Protein AF-A0AA37GJ31-F1 (afdb_monomer_lite)

Organism: NCBI:txid708192

Sequence (213 aa):
MSGKPNSEDRKLIRSHVMRGKNRRASRVSPNRSSSWVTHDSPEPTQGKDQLYYVPNDLYMFQFAEEVDAASRAMLFEFYGVIKDTMYPIDWCLSFDVSKTTWFYWLLSDAAFLHSILFTVSLLHDSIEGKTSRRTSFHVWKTLNLLNRNISDKDLALADSTTATVVSMCMVSEVFGDRNGAAAHVRGMRRIVELRGGIESFRHNLQLKVKICR

Secondary structure (DSSP, 8-state):
------HHHHHHHHHHHTTTT----------------------------------GGGGGS--SS---HHHHHHHHHIIIIIHHHH-GGGGTS---GGG-HHHHHHHH-HHHHHHHHHHHHHHHHHHHTS--HHHHHHHHHHHHHHHHHHHSTTTTT-HHHHHHHHHHHHHHHHTT-HHHHHHHHHHHHHHHHHTTSGGGGTT-HHHHHHHT-

pLDDT: mean 79.67, std 20.88, range [28.64, 98.75]

Structure (mmCIF, N/CA/C/O backbone):
data_AF-A0AA37GJ31-F1
#
_entry.id   AF-A0AA37GJ31-F1
#
loop_
_atom_site.group_PDB
_atom_site.id
_atom_site.type_symbol
_atom_site.label_atom_id
_atom_site.label_alt_id
_atom_site.label_comp_id
_atom_site.label_asym_id
_atom_site.label_entity_id
_atom_site.label_seq_id
_atom_site.pdbx_PDB_ins_code
_atom_site.Cartn_x
_atom_site.Cartn_y
_atom_site.Cartn_z
_atom_site.occupancy
_atom_site.B_iso_or_equiv
_atom_site.auth_seq_id
_atom_site.auth_comp_id
_atom_site.auth_asym_id
_atom_site.auth_atom_id
_atom_site.pdbx_PDB_model_num
ATOM 1 N N . MET A 1 1 ? -15.491 42.615 -48.572 1.00 42.62 1 MET A N 1
ATOM 2 C CA . MET A 1 1 ? -14.244 43.291 -48.142 1.00 42.62 1 MET A CA 1
ATOM 3 C C . MET A 1 1 ? -13.177 42.222 -47.936 1.00 42.62 1 MET A C 1
ATOM 5 O O . MET A 1 1 ? -13.387 41.316 -47.145 1.00 42.62 1 MET A O 1
ATOM 9 N N . SER A 1 2 ? -12.114 42.239 -48.745 1.00 49.12 2 SER A N 1
ATOM 10 C CA . SER A 1 2 ? -11.122 41.157 -48.857 1.00 49.12 2 SER A CA 1
ATOM 11 C C . SER A 1 2 ? -9.985 41.339 -47.841 1.00 49.12 2 SER A C 1
ATOM 13 O O . SER A 1 2 ? -9.085 42.144 -48.067 1.00 49.12 2 SER A O 1
ATOM 15 N N . GLY A 1 3 ? -10.010 40.585 -46.739 1.00 61.97 3 GLY A N 1
ATOM 16 C CA . GLY A 1 3 ? -9.006 40.622 -45.667 1.00 61.97 3 GLY A CA 1
ATOM 17 C C . GLY A 1 3 ? -7.753 39.804 -45.984 1.00 61.97 3 GLY A C 1
ATOM 18 O O . GLY A 1 3 ? -7.576 38.711 -45.453 1.00 61.97 3 GLY A O 1
ATOM 19 N N . LYS A 1 4 ? -6.876 40.311 -46.858 1.00 64.12 4 LYS A N 1
ATOM 20 C CA . LYS A 1 4 ? -5.526 39.742 -47.005 1.00 64.12 4 LYS A CA 1
ATOM 21 C C . LYS A 1 4 ? -4.580 40.426 -46.011 1.00 64.12 4 LYS A C 1
ATOM 23 O O . LYS A 1 4 ? -4.514 41.653 -46.029 1.00 64.12 4 LYS A O 1
ATOM 28 N N . PRO A 1 5 ? -3.826 39.664 -45.197 1.00 72.88 5 PRO A N 1
ATOM 29 C CA . PRO A 1 5 ? -2.906 40.231 -44.216 1.00 72.88 5 PRO A CA 1
ATOM 30 C C . PRO A 1 5 ? -1.844 41.090 -44.903 1.00 72.88 5 PRO A C 1
ATOM 32 O O . PRO A 1 5 ? -1.345 40.732 -45.989 1.00 72.88 5 PRO A O 1
ATOM 35 N N . ASN A 1 6 ? -1.534 42.222 -44.270 1.00 78.88 6 ASN A N 1
ATOM 36 C CA . ASN A 1 6 ? -0.594 43.210 -44.782 1.00 78.88 6 ASN A CA 1
ATOM 37 C C . ASN A 1 6 ? 0.860 42.700 -44.645 1.00 78.88 6 ASN A C 1
ATOM 39 O O . ASN A 1 6 ? 1.121 41.600 -44.151 1.00 78.88 6 ASN A O 1
ATOM 43 N N . SER A 1 7 ? 1.829 43.461 -45.155 1.00 74.50 7 SER A N 1
ATOM 44 C CA . SER A 1 7 ? 3.243 43.053 -45.158 1.00 74.50 7 SER A CA 1
ATOM 45 C C . SER A 1 7 ? 3.805 42.809 -43.749 1.00 74.50 7 SER A C 1
ATOM 47 O O . SER A 1 7 ? 4.603 41.889 -43.557 1.00 74.50 7 SER A O 1
ATOM 49 N N . GLU A 1 8 ? 3.379 43.599 -42.768 1.00 73.69 8 GLU A N 1
ATOM 50 C CA . GLU A 1 8 ? 3.862 43.511 -41.389 1.00 73.69 8 GLU A CA 1
ATOM 51 C C . GLU A 1 8 ? 3.258 42.300 -40.668 1.00 73.69 8 GLU A C 1
ATOM 53 O O . GLU A 1 8 ? 3.989 41.546 -40.024 1.00 73.69 8 GLU A O 1
ATOM 58 N N . ASP A 1 9 ? 1.981 41.998 -40.912 1.00 76.75 9 ASP A N 1
ATOM 59 C CA . ASP A 1 9 ? 1.331 40.781 -40.413 1.00 76.75 9 ASP A CA 1
ATOM 60 C C . ASP A 1 9 ? 2.039 39.526 -40.942 1.00 76.75 9 ASP A C 1
ATOM 62 O O . ASP A 1 9 ? 2.301 38.573 -40.207 1.00 76.75 9 ASP A O 1
ATOM 66 N N . ARG A 1 10 ? 2.435 39.528 -42.223 1.00 79.19 10 ARG A N 1
ATOM 67 C CA . ARG A 1 10 ? 3.184 38.409 -42.820 1.00 79.19 10 ARG A CA 1
ATOM 68 C C . ARG A 1 10 ? 4.579 38.264 -42.221 1.00 79.19 10 ARG A C 1
ATOM 70 O O . ARG A 1 10 ? 5.056 37.135 -42.093 1.00 79.19 10 ARG A O 1
ATOM 77 N N . LYS A 1 11 ? 5.244 39.365 -41.859 1.00 76.88 11 LYS A N 1
ATOM 78 C CA . LYS A 1 11 ? 6.542 39.320 -41.165 1.00 76.88 11 LYS A CA 1
ATOM 79 C C . LYS A 1 11 ? 6.399 38.777 -39.746 1.00 76.88 11 LYS A C 1
ATOM 81 O O . LYS A 1 11 ? 7.215 37.945 -39.358 1.00 76.88 11 LYS A O 1
ATOM 86 N N . LEU A 1 12 ? 5.362 39.181 -39.014 1.00 76.19 12 LEU A N 1
ATOM 87 C CA . LEU A 1 12 ? 5.067 38.671 -37.672 1.00 76.19 12 LEU A CA 1
ATOM 88 C C . LEU A 1 12 ? 4.725 37.179 -37.694 1.00 76.19 12 LEU A C 1
ATOM 90 O O . LEU A 1 12 ? 5.261 36.410 -36.901 1.00 76.19 12 LEU A O 1
ATOM 94 N N . ILE A 1 13 ? 3.922 36.735 -38.663 1.00 76.31 13 ILE A N 1
ATOM 95 C CA . ILE A 1 13 ? 3.631 35.308 -38.849 1.00 76.31 13 ILE A CA 1
ATOM 96 C C . ILE A 1 13 ? 4.923 34.539 -39.173 1.00 76.31 13 ILE A C 1
ATOM 98 O O . ILE A 1 13 ? 5.186 33.495 -38.579 1.00 76.31 13 ILE A O 1
ATOM 102 N N . ARG A 1 14 ? 5.783 35.066 -40.058 1.00 71.75 14 ARG A N 1
ATOM 103 C CA . ARG A 1 14 ? 7.077 34.437 -40.384 1.00 71.75 14 ARG A CA 1
ATOM 104 C C . ARG A 1 14 ? 8.031 34.386 -39.188 1.00 71.75 14 ARG A C 1
ATOM 106 O O . ARG A 1 14 ? 8.706 33.376 -39.016 1.00 71.75 14 ARG A O 1
ATOM 113 N N . SER A 1 15 ? 8.093 35.426 -38.356 1.00 69.19 15 SER A N 1
ATOM 114 C CA . SER A 1 15 ? 8.956 35.427 -37.167 1.00 69.19 15 SER A CA 1
ATOM 115 C C . SER A 1 15 ? 8.444 34.465 -36.093 1.00 69.19 15 SER A C 1
ATOM 117 O O . SER A 1 15 ? 9.245 33.820 -35.417 1.00 69.19 15 SER A O 1
ATOM 119 N N . HIS A 1 16 ? 7.124 34.301 -35.985 1.00 72.31 16 HIS A N 1
ATOM 120 C CA . HIS A 1 16 ? 6.505 33.392 -35.028 1.00 72.31 16 HIS A CA 1
ATOM 121 C C . HIS A 1 16 ? 6.651 31.917 -35.439 1.00 72.31 16 HIS A C 1
ATOM 123 O O . HIS A 1 16 ? 7.061 31.097 -34.624 1.00 72.31 16 HIS A O 1
ATOM 129 N N . VAL A 1 17 ? 6.435 31.581 -36.718 1.00 67.06 17 VAL A N 1
ATOM 130 C CA . VAL A 1 17 ? 6.557 30.199 -37.238 1.00 67.06 17 VAL A CA 1
ATOM 131 C C . VAL A 1 17 ? 8.011 29.690 -37.231 1.00 67.06 17 VAL A C 1
ATOM 133 O O . VAL A 1 17 ? 8.251 28.486 -37.162 1.00 67.06 17 VAL A O 1
ATOM 136 N N . MET A 1 18 ? 9.000 30.591 -37.256 1.00 59.69 18 MET A N 1
ATOM 137 C CA . MET A 1 18 ? 10.427 30.233 -37.239 1.00 59.69 18 MET A CA 1
ATOM 138 C C . MET A 1 18 ? 11.041 30.155 -35.827 1.00 59.69 18 MET A C 1
ATOM 140 O O . MET A 1 18 ? 12.168 29.665 -35.684 1.00 59.69 18 MET A O 1
ATOM 144 N N . ARG A 1 19 ? 10.325 30.576 -34.770 1.00 56.41 19 ARG A N 1
ATOM 145 C CA . ARG A 1 19 ? 10.775 30.451 -33.368 1.00 56.41 19 ARG A CA 1
ATOM 146 C C . ARG A 1 19 ? 10.677 28.994 -32.907 1.00 56.41 19 ARG A C 1
ATOM 148 O O . ARG A 1 19 ? 9.710 28.577 -32.290 1.00 56.41 19 ARG A O 1
ATOM 155 N N . GLY A 1 20 ? 11.713 28.224 -33.229 1.00 58.75 20 GLY A N 1
ATOM 156 C CA . GLY A 1 20 ? 11.881 26.832 -32.793 1.00 58.75 20 GLY A CA 1
ATOM 157 C C . GLY A 1 20 ? 12.631 25.952 -33.792 1.00 58.75 20 GLY A C 1
ATOM 158 O O . GLY A 1 20 ? 13.166 24.917 -33.412 1.00 58.75 20 GLY A O 1
ATOM 159 N N . LYS A 1 21 ? 12.740 26.379 -35.060 1.00 52.12 21 LYS A N 1
ATOM 160 C CA . LYS A 1 21 ? 13.298 25.547 -36.143 1.00 52.12 21 LYS A CA 1
ATOM 161 C C . LYS A 1 21 ? 14.793 25.764 -36.433 1.00 52.12 21 LYS A C 1
ATOM 163 O O . LYS A 1 21 ? 15.382 24.975 -37.161 1.00 52.12 21 LYS A O 1
ATOM 168 N N . ASN A 1 22 ? 15.425 26.772 -35.820 1.00 51.31 22 ASN A N 1
ATOM 169 C CA . ASN A 1 22 ? 16.817 27.171 -36.094 1.00 51.31 22 ASN A CA 1
ATOM 170 C C . ASN A 1 22 ? 17.778 27.006 -34.904 1.00 51.31 22 ASN A C 1
ATOM 172 O O . ASN A 1 22 ? 18.756 27.741 -34.792 1.00 51.31 22 ASN A O 1
ATOM 176 N N . ARG A 1 23 ? 17.558 26.030 -34.016 1.00 48.09 23 ARG A N 1
ATOM 177 C CA . ARG A 1 23 ? 18.555 25.676 -32.993 1.00 48.09 23 ARG A CA 1
ATOM 178 C C . ARG A 1 23 ? 19.420 24.513 -33.485 1.00 48.09 23 ARG A C 1
ATOM 180 O O . ARG A 1 23 ? 19.378 23.412 -32.951 1.00 48.09 23 ARG A O 1
ATOM 187 N N . ARG A 1 24 ? 20.180 24.754 -34.559 1.00 43.16 24 ARG A N 1
ATOM 188 C CA . ARG A 1 24 ? 21.220 23.828 -35.031 1.00 43.16 24 ARG A CA 1
ATOM 189 C C . ARG A 1 24 ? 22.491 24.127 -34.240 1.00 43.16 24 ARG A C 1
ATOM 191 O O . ARG A 1 24 ? 23.029 25.225 -34.346 1.00 43.16 24 ARG A O 1
ATOM 198 N N . ALA A 1 25 ? 22.932 23.172 -33.424 1.00 42.59 25 ALA A N 1
ATOM 199 C CA . ALA A 1 25 ? 24.207 23.254 -32.725 1.00 42.59 25 ALA A CA 1
ATOM 200 C C . ALA A 1 25 ? 25.342 23.473 -33.739 1.00 42.59 25 ALA A C 1
ATOM 202 O O . ALA A 1 25 ? 25.407 22.802 -34.774 1.00 42.59 25 ALA A O 1
ATOM 203 N N . SER A 1 26 ? 26.189 24.457 -33.446 1.00 38.19 26 SER A N 1
ATOM 204 C CA . SER A 1 26 ? 27.381 24.786 -34.220 1.00 38.19 26 SER A CA 1
ATOM 205 C C . SER A 1 26 ? 28.273 23.550 -34.358 1.00 38.19 26 SER A C 1
ATOM 207 O O . SER A 1 26 ? 28.646 22.931 -33.363 1.00 38.19 26 SER A O 1
ATOM 209 N N . ARG A 1 27 ? 28.591 23.175 -35.601 1.00 40.19 27 ARG A N 1
ATOM 210 C CA . ARG A 1 27 ? 29.606 22.166 -35.914 1.00 40.19 27 ARG A CA 1
ATOM 211 C C . ARG A 1 27 ? 30.974 22.803 -35.686 1.00 40.19 27 ARG A C 1
ATOM 213 O O . ARG A 1 27 ? 31.390 23.640 -36.480 1.00 40.19 27 ARG A O 1
ATOM 220 N N . VAL A 1 28 ? 31.657 22.401 -34.620 1.00 37.81 28 VAL A N 1
ATOM 221 C CA . VAL A 1 28 ? 33.080 22.689 -34.422 1.00 37.81 28 VAL A CA 1
ATOM 222 C C . VAL A 1 28 ? 33.874 21.537 -35.030 1.00 37.81 28 VAL A C 1
ATOM 224 O O . VAL A 1 28 ? 33.757 20.397 -34.588 1.00 37.81 28 VAL A O 1
ATOM 227 N N . SER A 1 29 ? 34.660 21.839 -36.060 1.00 42.59 29 SER A N 1
ATOM 228 C CA . SER A 1 29 ? 35.733 20.972 -36.556 1.00 42.59 29 SER A CA 1
ATOM 229 C C . SER A 1 29 ? 37.008 21.253 -35.758 1.00 42.59 29 SER A C 1
ATOM 231 O O . SER A 1 29 ? 37.299 22.421 -35.491 1.00 42.59 29 SER A O 1
ATOM 233 N N . PRO A 1 30 ? 37.823 20.229 -35.464 1.00 39.50 30 PRO A N 1
ATOM 234 C CA . PRO A 1 30 ? 39.251 20.394 -35.723 1.00 39.50 30 PRO A CA 1
ATOM 235 C C . PRO A 1 30 ? 39.893 19.194 -36.431 1.00 39.50 30 PRO A C 1
ATOM 237 O O . PRO A 1 30 ? 39.397 18.071 -36.447 1.00 39.50 30 PRO A O 1
ATOM 240 N N . ASN A 1 31 ? 41.010 19.521 -37.067 1.00 33.34 31 ASN A N 1
ATOM 241 C CA . ASN A 1 31 ? 41.810 18.749 -38.007 1.00 33.34 31 ASN A CA 1
ATOM 242 C C . ASN A 1 31 ? 42.683 17.663 -37.320 1.00 33.34 31 ASN A C 1
ATOM 244 O O . ASN A 1 31 ? 43.000 17.777 -36.139 1.00 33.34 31 ASN A O 1
ATOM 248 N N . ARG A 1 32 ? 43.082 16.643 -38.102 1.00 35.06 32 ARG A N 1
ATOM 249 C CA . ARG A 1 32 ? 44.089 15.564 -37.863 1.00 35.06 32 ARG A CA 1
ATOM 250 C C . ARG A 1 32 ? 45.376 16.066 -37.158 1.00 35.06 32 ARG A C 1
ATOM 252 O O . ARG A 1 32 ? 45.726 17.218 -37.365 1.00 35.06 32 ARG A O 1
ATOM 259 N N . SER A 1 33 ? 46.197 15.308 -36.408 1.00 33.81 33 SER A N 1
ATOM 260 C CA . SER A 1 33 ? 46.576 13.871 -36.374 1.00 33.81 33 SER A CA 1
ATOM 261 C C . SER A 1 33 ? 47.467 13.556 -35.144 1.00 33.81 33 SER A C 1
ATOM 263 O O . SER A 1 33 ? 48.246 14.434 -34.787 1.00 33.81 33 SER A O 1
ATOM 265 N N . SER A 1 34 ? 47.461 12.316 -34.606 1.00 29.45 34 SER A N 1
ATOM 266 C CA . SER A 1 34 ? 48.654 11.521 -34.169 1.00 29.45 34 SER A CA 1
ATOM 267 C C . SER A 1 34 ? 48.341 10.423 -33.117 1.00 29.45 34 SER A C 1
ATOM 269 O O . SER A 1 34 ? 48.189 10.697 -31.936 1.00 29.45 34 SER A O 1
ATOM 271 N N . SER A 1 35 ? 48.259 9.185 -33.607 1.00 31.06 35 SER A N 1
ATOM 272 C CA . SER A 1 35 ? 48.633 7.854 -33.077 1.00 31.06 35 SER A CA 1
ATOM 273 C C . SER A 1 35 ? 48.863 7.508 -31.570 1.00 31.06 35 SER A C 1
ATOM 275 O O . SER A 1 35 ? 49.752 8.062 -30.932 1.00 31.06 35 SER A O 1
ATOM 277 N N . TRP A 1 36 ? 48.188 6.408 -31.164 1.00 28.64 36 TRP A N 1
ATOM 278 C CA . TRP A 1 36 ? 48.429 5.365 -30.126 1.00 28.64 36 TRP A CA 1
ATOM 279 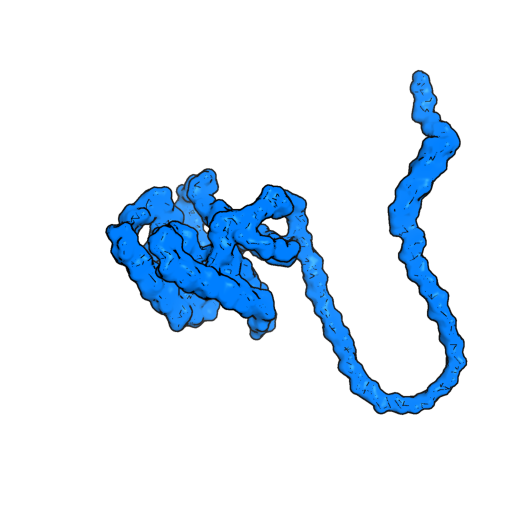C C . TRP A 1 36 ? 48.399 5.705 -28.619 1.00 28.64 36 TRP A C 1
ATOM 281 O O . TRP A 1 36 ? 49.293 6.360 -28.103 1.00 28.64 36 TRP A O 1
ATOM 291 N N . VAL A 1 37 ? 47.436 5.127 -27.880 1.00 31.92 37 VAL A N 1
ATOM 292 C CA . VAL A 1 37 ? 47.581 3.947 -26.984 1.00 31.92 37 VAL A CA 1
ATOM 293 C C . VAL A 1 37 ? 46.223 3.678 -26.307 1.00 31.92 37 VAL A C 1
ATOM 295 O O . VAL A 1 37 ? 45.517 4.588 -25.884 1.00 31.92 37 VAL A O 1
ATOM 298 N N . THR A 1 38 ? 45.844 2.403 -26.267 1.00 42.41 38 THR A N 1
ATOM 299 C CA . THR A 1 38 ? 44.618 1.829 -25.699 1.00 42.41 38 THR A CA 1
ATOM 300 C C . THR A 1 38 ? 44.490 2.052 -24.192 1.00 42.41 38 THR A C 1
ATOM 302 O O . THR A 1 38 ? 45.356 1.618 -23.436 1.00 42.41 38 THR A O 1
ATOM 305 N N . HIS A 1 39 ? 43.361 2.612 -23.754 1.00 35.47 39 HIS A N 1
ATOM 306 C CA . HIS A 1 39 ? 42.821 2.361 -22.421 1.00 35.47 39 HIS A CA 1
ATOM 307 C C . HIS A 1 39 ? 41.300 2.234 -22.517 1.00 35.47 39 HIS A C 1
ATOM 309 O O . HIS A 1 39 ? 40.597 3.181 -22.871 1.00 35.47 39 HIS A O 1
ATOM 315 N N . ASP A 1 40 ? 40.835 1.019 -22.249 1.00 40.41 40 ASP A N 1
ATOM 316 C CA . ASP A 1 40 ? 39.435 0.618 -22.226 1.00 40.41 40 ASP A CA 1
ATOM 317 C C . ASP A 1 40 ? 38.696 1.471 -21.182 1.00 40.41 40 ASP A C 1
ATOM 319 O O . ASP A 1 40 ? 39.006 1.426 -19.990 1.00 40.41 40 ASP A O 1
ATOM 323 N N . SER A 1 41 ? 37.791 2.330 -21.647 1.00 34.38 41 SER A N 1
ATOM 324 C CA . SER A 1 41 ? 36.945 3.172 -20.800 1.00 34.38 41 SER A CA 1
ATOM 325 C C . SER A 1 41 ? 35.511 2.666 -20.932 1.00 34.38 41 SER A C 1
ATOM 327 O O . SER A 1 41 ? 35.054 2.490 -22.062 1.00 34.38 41 SER A O 1
ATOM 329 N N . PRO A 1 42 ? 34.794 2.423 -19.822 1.00 37.84 42 PRO A N 1
ATOM 330 C CA . PRO A 1 42 ? 33.468 1.829 -19.881 1.00 37.84 42 PRO A CA 1
ATOM 331 C C . PRO A 1 42 ? 32.498 2.785 -20.578 1.00 37.84 42 PRO A C 1
ATOM 333 O O . PRO A 1 42 ? 32.393 3.960 -20.213 1.00 37.84 42 PRO A O 1
ATOM 336 N N . GLU A 1 43 ? 31.797 2.272 -21.589 1.00 33.59 43 GLU A N 1
ATOM 337 C CA . GLU A 1 43 ? 30.718 2.981 -22.270 1.00 33.59 43 GLU A CA 1
ATOM 338 C C . GLU A 1 43 ? 29.683 3.486 -21.250 1.00 33.59 43 GLU A C 1
ATOM 340 O O . GLU A 1 43 ? 29.282 2.741 -20.348 1.00 33.59 43 GLU A O 1
ATOM 345 N N . PRO A 1 44 ? 29.196 4.731 -21.378 1.00 35.50 44 PRO A N 1
ATOM 346 C CA . PRO A 1 44 ? 28.079 5.183 -20.574 1.00 35.50 44 PRO A CA 1
ATOM 347 C C . PRO A 1 44 ? 26.840 4.404 -21.019 1.00 35.50 44 PRO A C 1
ATOM 349 O O . PRO A 1 44 ? 26.324 4.609 -22.119 1.00 35.50 44 PRO A O 1
ATOM 352 N N . THR A 1 45 ? 26.356 3.509 -20.157 1.00 40.34 45 THR A N 1
ATOM 353 C CA . THR A 1 45 ? 25.057 2.849 -20.298 1.00 40.34 45 THR A CA 1
ATOM 354 C C . THR A 1 45 ? 23.993 3.907 -20.564 1.00 40.34 45 THR A C 1
ATOM 356 O O . THR A 1 45 ? 23.617 4.661 -19.664 1.00 40.34 45 THR A O 1
ATOM 359 N N . GLN A 1 46 ? 23.521 3.968 -21.810 1.00 41.47 46 GLN A N 1
ATOM 360 C CA . GLN A 1 46 ? 22.337 4.721 -22.191 1.00 41.47 46 GLN A CA 1
ATOM 361 C C . GLN A 1 46 ? 21.159 4.151 -21.402 1.00 41.47 46 GLN A C 1
ATOM 363 O O . GLN A 1 46 ? 20.598 3.112 -21.752 1.00 41.47 46 GLN A O 1
ATOM 368 N N . GLY A 1 47 ? 20.804 4.826 -20.308 1.00 39.69 47 GLY A N 1
ATOM 369 C CA . GLY A 1 47 ? 19.512 4.646 -19.673 1.00 39.69 47 GLY A CA 1
ATOM 370 C C . GLY A 1 47 ? 18.455 4.909 -20.733 1.00 39.69 47 GLY A C 1
ATOM 371 O O . GLY A 1 47 ? 18.372 6.011 -21.275 1.00 39.69 47 GLY A O 1
ATOM 372 N N . LYS A 1 48 ? 17.698 3.873 -21.090 1.00 39.75 48 LYS A N 1
ATOM 373 C CA . LYS A 1 48 ? 16.496 4.034 -21.896 1.00 39.75 48 LYS A CA 1
ATOM 374 C C . LYS A 1 48 ? 15.512 4.820 -21.037 1.00 39.75 48 LYS A C 1
ATOM 376 O O . LYS A 1 48 ? 14.789 4.228 -20.243 1.00 39.75 48 LYS A O 1
ATOM 381 N N . ASP A 1 49 ? 15.513 6.142 -21.169 1.00 40.41 49 ASP A N 1
ATOM 382 C CA . ASP A 1 49 ? 14.404 6.973 -20.709 1.00 40.41 49 ASP A CA 1
ATOM 383 C C . ASP A 1 49 ? 13.182 6.551 -21.530 1.00 40.41 49 ASP A C 1
ATOM 385 O O . ASP A 1 49 ? 12.956 7.003 -22.655 1.00 40.41 49 ASP A O 1
ATOM 389 N N . GLN A 1 50 ? 12.434 5.586 -20.999 1.00 50.56 50 GLN A N 1
ATOM 390 C CA . GLN A 1 50 ? 11.107 5.255 -21.487 1.00 50.56 50 GLN A CA 1
ATOM 391 C C . GLN A 1 50 ? 10.276 6.528 -21.346 1.00 50.56 50 GLN A C 1
ATOM 393 O O . GLN A 1 50 ? 10.010 7.004 -20.244 1.00 50.56 50 GLN A O 1
ATOM 398 N N . LEU A 1 51 ? 9.934 7.131 -22.482 1.00 44.78 51 LEU A N 1
ATOM 399 C CA . LEU A 1 51 ? 9.128 8.338 -22.523 1.00 44.78 51 LEU A CA 1
ATOM 400 C C . LEU A 1 51 ? 7.690 7.956 -22.152 1.00 44.78 51 LEU A C 1
ATOM 402 O O . LEU A 1 51 ? 6.896 7.569 -23.007 1.00 44.78 51 LEU A O 1
ATOM 406 N N . TYR A 1 52 ? 7.371 8.011 -20.862 1.00 54.69 52 TYR A N 1
ATOM 407 C CA . TYR A 1 52 ? 6.020 7.777 -20.371 1.00 54.69 52 TYR A CA 1
ATOM 408 C C . TYR A 1 52 ? 5.109 8.911 -20.862 1.00 54.69 52 TYR A C 1
ATOM 410 O O . TYR A 1 52 ? 5.256 10.061 -20.444 1.00 54.69 52 TYR A O 1
ATOM 418 N N . TYR A 1 53 ? 4.178 8.608 -21.770 1.00 57.31 53 TYR A N 1
ATOM 419 C CA . TYR A 1 53 ? 3.118 9.550 -22.126 1.00 57.31 53 TYR A CA 1
ATOM 420 C C . TYR A 1 53 ? 2.147 9.647 -20.949 1.00 57.31 53 TYR A C 1
ATOM 422 O O . TYR A 1 53 ? 1.434 8.695 -20.642 1.00 57.31 53 TYR A O 1
ATOM 430 N N . VAL A 1 54 ? 2.146 10.796 -20.279 1.00 59.22 54 VAL A N 1
ATOM 431 C CA . VAL A 1 54 ? 1.209 11.114 -19.200 1.00 59.22 54 VAL A CA 1
ATOM 432 C C . VAL A 1 54 ? 0.052 11.898 -19.822 1.00 59.22 54 VAL A C 1
ATOM 434 O O . VAL A 1 54 ? 0.287 13.006 -20.312 1.00 59.22 54 VAL A O 1
ATOM 437 N N . PRO A 1 55 ? -1.188 11.378 -19.828 1.00 64.12 55 PRO A N 1
ATOM 438 C CA . PRO A 1 55 ? -2.350 12.176 -20.203 1.00 64.12 55 PRO A CA 1
ATOM 439 C C . PRO A 1 55 ? -2.424 13.456 -19.354 1.00 64.12 55 PRO A C 1
ATOM 441 O O . PRO A 1 55 ? -2.261 13.400 -18.132 1.00 64.12 55 PRO A O 1
ATOM 444 N N . ASN A 1 56 ? -2.672 14.610 -19.986 1.00 60.88 56 ASN A N 1
ATOM 445 C CA . ASN A 1 56 ? -2.693 15.921 -19.314 1.00 60.88 56 ASN A CA 1
ATOM 446 C C . ASN A 1 56 ? -3.650 15.976 -18.110 1.00 60.88 56 ASN A C 1
ATOM 448 O O . ASN A 1 56 ? -3.372 16.685 -17.142 1.00 60.88 56 ASN A O 1
ATOM 452 N N . ASP A 1 57 ? -4.729 15.193 -18.141 1.00 64.44 57 ASP A N 1
ATOM 453 C CA . ASP A 1 57 ? -5.757 15.132 -17.097 1.00 64.44 57 ASP A CA 1
ATOM 454 C C . ASP A 1 57 ? -5.187 14.741 -15.722 1.00 64.44 57 ASP A C 1
ATOM 456 O O . ASP A 1 57 ? -5.734 15.105 -14.685 1.00 64.44 57 ASP A O 1
ATOM 460 N N . LEU A 1 58 ? -4.037 14.060 -15.675 1.00 61.72 58 LEU A N 1
ATOM 461 C CA . LEU A 1 58 ? -3.414 13.646 -14.416 1.00 61.72 58 LEU A CA 1
ATOM 462 C C . LEU A 1 58 ? -2.795 14.803 -13.638 1.00 61.72 58 LEU A C 1
ATOM 464 O O . LEU A 1 58 ? -2.647 14.680 -12.426 1.00 61.72 58 LEU A O 1
ATOM 468 N N . TYR A 1 59 ? -2.448 15.922 -14.280 1.00 67.44 59 TYR A N 1
ATOM 469 C CA . TYR A 1 59 ? -2.000 17.125 -13.568 1.00 67.44 59 TYR A CA 1
ATOM 470 C C . TYR A 1 59 ? -3.148 17.852 -12.861 1.00 67.44 59 TYR A C 1
ATOM 472 O O . TYR A 1 59 ? -2.892 18.717 -12.028 1.00 67.44 59 TYR A O 1
ATOM 480 N N . MET A 1 60 ? -4.401 17.487 -13.151 1.00 72.69 60 MET A N 1
ATOM 481 C CA . MET A 1 60 ? -5.574 18.071 -12.501 1.00 72.69 60 MET A CA 1
ATOM 482 C C . MET A 1 60 ? -5.795 17.524 -11.084 1.00 72.69 60 MET A C 1
ATOM 484 O O . MET A 1 60 ? -6.537 18.128 -10.313 1.00 72.69 60 MET A O 1
ATOM 488 N N . PHE A 1 61 ? -5.146 16.409 -10.727 1.00 77.88 61 PHE A N 1
ATOM 489 C CA . PHE A 1 61 ? -5.280 15.776 -9.418 1.00 77.88 61 PHE A CA 1
ATOM 490 C C . PHE A 1 61 ? -4.035 15.987 -8.553 1.00 77.88 61 PHE A C 1
ATOM 492 O O . PHE A 1 61 ? -2.893 15.751 -8.976 1.00 77.88 61 PHE A O 1
ATOM 499 N N . GLN A 1 62 ? -4.280 16.394 -7.307 1.00 87.75 62 GLN A N 1
ATOM 500 C CA . GLN A 1 62 ? -3.281 16.398 -6.248 1.00 87.75 62 GLN A CA 1
ATOM 501 C C . GLN A 1 62 ? -3.306 15.040 -5.545 1.00 87.75 62 GLN A C 1
ATOM 503 O O . GLN A 1 62 ? -4.303 14.669 -4.930 1.00 87.75 62 GLN A O 1
ATOM 508 N N . PHE A 1 63 ? -2.213 14.293 -5.683 1.00 92.56 63 PHE A N 1
ATOM 509 C CA . PHE A 1 63 ? -2.014 13.030 -4.982 1.00 92.56 63 PHE A CA 1
ATOM 510 C C . PHE A 1 63 ? -1.603 13.268 -3.524 1.00 92.56 63 PHE A C 1
ATOM 512 O O . PHE A 1 63 ? -1.176 14.368 -3.168 1.00 92.56 63 PHE A O 1
ATOM 519 N N . ALA A 1 64 ? -1.697 12.222 -2.701 1.00 94.25 64 ALA A N 1
ATOM 520 C CA . ALA A 1 64 ? -1.366 12.286 -1.276 1.00 94.25 64 ALA A CA 1
ATOM 521 C C . ALA A 1 64 ? 0.095 12.695 -1.001 1.00 94.25 64 ALA A C 1
ATOM 523 O O . ALA A 1 64 ? 0.392 13.288 0.033 1.00 94.25 64 ALA A O 1
ATOM 524 N N . GLU A 1 65 ? 1.003 12.406 -1.937 1.00 95.31 65 GLU A N 1
ATOM 525 C CA . GLU A 1 65 ? 2.356 12.960 -1.991 1.00 95.31 65 GLU A CA 1
ATOM 526 C C . GLU A 1 65 ? 2.689 13.399 -3.425 1.00 95.31 65 GLU A C 1
ATOM 528 O O . GLU A 1 65 ? 2.064 12.965 -4.400 1.00 95.31 65 GLU A O 1
ATOM 533 N N . GLU A 1 66 ? 3.699 14.260 -3.564 1.00 92.25 66 GLU A N 1
ATOM 534 C CA . GLU A 1 66 ? 4.234 14.613 -4.875 1.00 92.25 66 GLU A CA 1
ATOM 535 C C . GLU A 1 66 ? 4.845 13.387 -5.562 1.00 92.25 66 GLU A C 1
ATOM 537 O O . GLU A 1 66 ? 5.666 12.663 -4.998 1.00 92.25 66 GLU A O 1
ATOM 542 N N . VAL A 1 67 ? 4.453 13.176 -6.816 1.00 90.75 67 VAL A N 1
ATOM 543 C CA . VAL A 1 67 ? 4.902 12.054 -7.641 1.00 90.75 67 VAL A CA 1
ATOM 544 C C . VAL A 1 67 ? 5.391 12.550 -9.000 1.00 90.75 67 VAL A C 1
ATOM 546 O O . VAL A 1 67 ? 4.813 13.474 -9.587 1.00 90.75 67 VAL A O 1
AT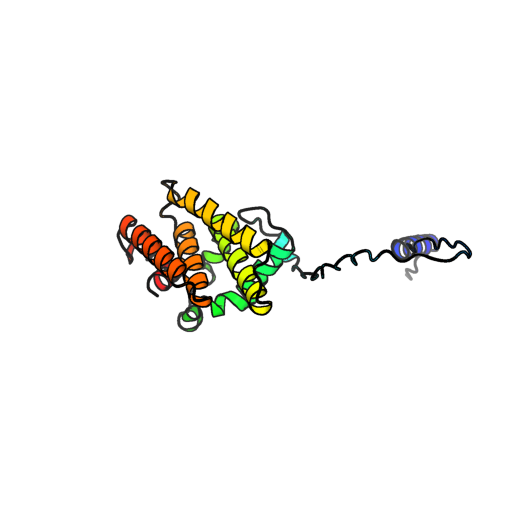OM 549 N N . ASP A 1 68 ? 6.462 11.925 -9.495 1.00 91.31 68 ASP A N 1
ATOM 550 C CA . ASP A 1 68 ? 7.062 12.228 -10.796 1.00 91.31 68 ASP A CA 1
ATOM 551 C C . ASP A 1 68 ? 6.157 11.796 -11.965 1.00 91.31 68 ASP A C 1
ATOM 553 O O . ASP A 1 68 ? 5.177 11.065 -11.802 1.00 91.31 68 ASP A O 1
ATOM 557 N N . ALA A 1 69 ? 6.481 12.258 -13.176 1.00 89.81 69 ALA A N 1
ATOM 558 C CA . ALA A 1 69 ? 5.708 11.943 -14.379 1.00 89.81 69 ALA A CA 1
ATOM 559 C C . ALA A 1 69 ? 5.599 10.426 -14.627 1.00 89.81 69 ALA A C 1
ATOM 561 O O . ALA A 1 69 ? 4.520 9.933 -14.952 1.00 89.81 69 ALA A O 1
ATOM 562 N N . ALA A 1 70 ? 6.683 9.678 -14.401 1.00 91.38 70 ALA A N 1
ATOM 563 C CA . ALA A 1 70 ? 6.690 8.222 -14.533 1.00 91.38 70 ALA A CA 1
ATOM 564 C C . ALA A 1 70 ? 5.709 7.554 -13.553 1.00 91.38 70 ALA A C 1
ATOM 566 O O . ALA A 1 70 ? 4.907 6.717 -13.954 1.00 91.38 70 ALA A O 1
ATOM 567 N N . SER A 1 71 ? 5.696 7.976 -12.286 1.00 93.06 71 SER A N 1
ATOM 568 C CA . SER A 1 71 ? 4.739 7.485 -11.288 1.00 93.06 71 SER A CA 1
ATOM 569 C C . SER A 1 71 ? 3.300 7.820 -11.661 1.00 93.06 71 SER A C 1
ATOM 571 O O . SER A 1 71 ? 2.424 6.976 -11.509 1.00 93.06 71 SER A O 1
ATOM 573 N N . ARG A 1 72 ? 3.036 9.010 -12.215 1.00 91.12 72 ARG A N 1
ATOM 574 C CA . ARG A 1 72 ? 1.693 9.357 -12.710 1.00 91.12 72 ARG A CA 1
ATOM 575 C C . ARG A 1 72 ? 1.243 8.434 -13.843 1.00 91.12 72 ARG A C 1
ATOM 577 O O . ARG A 1 72 ? 0.095 7.998 -13.832 1.00 91.12 72 ARG A O 1
ATOM 584 N N . ALA A 1 73 ? 2.132 8.099 -14.778 1.00 90.50 73 ALA A N 1
ATOM 585 C CA . ALA A 1 73 ? 1.827 7.128 -15.828 1.00 90.50 73 ALA A CA 1
ATOM 586 C C . ALA A 1 73 ? 1.526 5.733 -15.256 1.00 90.50 73 ALA A C 1
ATOM 588 O O . ALA A 1 73 ? 0.544 5.116 -15.662 1.00 90.50 73 ALA A O 1
ATOM 589 N N . MET A 1 74 ? 2.296 5.277 -14.261 1.00 93.00 74 MET A N 1
ATOM 590 C CA . MET A 1 74 ? 2.031 4.002 -13.580 1.00 93.00 74 MET A CA 1
ATOM 591 C C . MET A 1 74 ? 0.647 3.970 -12.914 1.00 93.00 74 MET A C 1
ATOM 593 O O . MET A 1 74 ? -0.041 2.956 -12.973 1.00 93.00 74 MET A O 1
ATOM 597 N N . LEU A 1 75 ? 0.186 5.076 -12.319 1.00 90.88 75 LEU A N 1
ATOM 598 C CA . LEU A 1 75 ? -1.167 5.142 -11.746 1.00 90.88 75 LEU A CA 1
ATOM 599 C C . LEU A 1 75 ? -2.256 5.007 -12.817 1.00 90.88 75 LEU A C 1
ATOM 601 O O . LEU A 1 75 ? -3.276 4.365 -12.575 1.00 90.88 75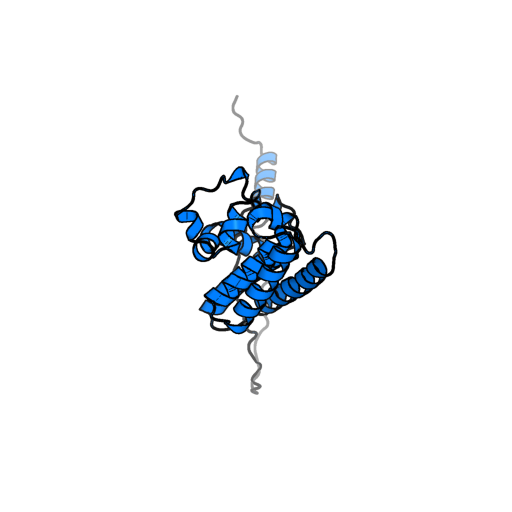 LEU A O 1
ATOM 605 N N . PHE A 1 76 ? -2.045 5.573 -14.006 1.00 85.31 76 PHE A N 1
ATOM 606 C CA . PHE A 1 76 ? -2.976 5.403 -15.122 1.00 85.31 76 PHE A CA 1
ATOM 607 C C . PHE A 1 76 ? -3.012 3.956 -15.615 1.00 85.31 76 PHE A C 1
ATOM 609 O O . PHE A 1 76 ? -4.091 3.395 -15.794 1.00 85.31 76 PHE A O 1
ATOM 616 N N . GLU A 1 77 ? -1.844 3.335 -15.771 1.00 88.00 77 GLU A N 1
ATOM 617 C CA . GLU A 1 77 ? -1.727 1.916 -16.114 1.00 88.00 77 GLU A CA 1
ATOM 618 C C . GLU A 1 77 ? -2.439 1.030 -15.085 1.00 88.00 77 GLU A C 1
ATOM 620 O O . GLU A 1 77 ? -3.137 0.078 -15.451 1.00 88.00 77 GLU A O 1
ATOM 625 N N . PHE A 1 78 ? -2.349 1.392 -13.801 1.00 86.56 78 PHE A N 1
ATOM 626 C CA . PHE A 1 78 ? -3.055 0.679 -12.752 1.00 86.56 78 PHE A CA 1
ATOM 627 C C . PHE A 1 78 ? -4.571 0.658 -12.971 1.00 86.56 78 PHE A C 1
ATOM 629 O O . PHE A 1 78 ? -5.171 -0.418 -12.993 1.00 86.56 78 PHE A O 1
ATOM 636 N N . TYR A 1 79 ? -5.198 1.820 -13.172 1.00 81.44 79 TYR A N 1
ATOM 637 C CA . TYR A 1 79 ? -6.652 1.882 -13.368 1.00 81.44 79 TYR A CA 1
ATOM 638 C C . TYR A 1 79 ? -7.119 1.403 -14.734 1.00 81.44 79 TYR A C 1
ATOM 640 O O . TYR A 1 79 ? -8.246 0.919 -14.842 1.00 81.44 79 TYR A O 1
ATOM 648 N N . GLY A 1 80 ? -6.286 1.562 -15.760 1.00 79.81 80 GLY A N 1
ATOM 649 C CA . GLY A 1 80 ? -6.617 1.159 -17.118 1.00 79.81 80 GLY A CA 1
ATOM 650 C C . GLY A 1 80 ? -6.520 -0.347 -17.338 1.00 79.81 80 GLY A C 1
ATOM 651 O O . GLY A 1 80 ? -7.266 -0.872 -18.158 1.00 79.81 80 GLY A O 1
ATOM 652 N N . VAL A 1 81 ? -5.607 -1.034 -16.637 1.00 79.44 81 VAL A N 1
ATOM 653 C CA . VAL A 1 81 ? -5.258 -2.430 -16.951 1.00 79.44 81 VAL A CA 1
ATOM 654 C C . VAL A 1 81 ? -5.058 -3.288 -15.700 1.00 79.44 81 VAL A C 1
ATOM 656 O O . VAL A 1 81 ? -5.703 -4.322 -15.546 1.00 79.44 81 VAL A O 1
ATOM 659 N N . ILE A 1 82 ? -4.166 -2.891 -14.790 1.00 78.62 82 ILE A N 1
ATOM 660 C CA . ILE A 1 82 ? -3.657 -3.810 -13.751 1.00 78.62 82 ILE A CA 1
ATOM 661 C C . ILE A 1 82 ? -4.696 -4.114 -12.665 1.00 78.62 82 ILE A C 1
ATOM 663 O O . ILE A 1 82 ? -4.682 -5.209 -12.095 1.00 78.62 82 ILE A O 1
ATOM 667 N N . LYS A 1 83 ? -5.620 -3.186 -12.381 1.00 80.31 83 LYS A N 1
ATOM 668 C CA . LYS A 1 83 ? -6.648 -3.376 -11.345 1.00 80.31 83 LYS A CA 1
ATOM 669 C C . LYS A 1 83 ? -7.462 -4.654 -11.559 1.00 80.31 83 LYS A C 1
ATOM 671 O O . LYS A 1 83 ? -7.826 -5.303 -10.584 1.00 80.31 83 LYS A O 1
ATOM 676 N N . ASP A 1 84 ? -7.708 -5.032 -12.811 1.00 78.69 84 ASP A N 1
ATOM 677 C CA . ASP A 1 84 ? -8.544 -6.185 -13.142 1.00 78.69 84 ASP A CA 1
ATOM 678 C C . ASP A 1 84 ? -7.808 -7.504 -12.870 1.00 78.69 84 ASP A C 1
ATOM 680 O O . ASP A 1 84 ? -8.418 -8.474 -12.424 1.00 78.69 84 ASP A O 1
ATOM 684 N N . THR A 1 85 ? -6.481 -7.515 -13.028 1.00 76.62 85 THR A N 1
ATOM 685 C CA . THR A 1 85 ? -5.625 -8.641 -12.627 1.00 76.62 85 THR A CA 1
ATOM 686 C C . THR A 1 85 ? -5.590 -8.803 -11.107 1.00 76.62 85 THR A C 1
ATOM 688 O O . THR A 1 85 ? -5.665 -9.922 -10.604 1.00 76.62 85 THR A O 1
ATOM 691 N N . MET A 1 86 ? -5.499 -7.696 -10.362 1.00 71.81 86 MET A N 1
ATOM 692 C CA . MET A 1 86 ? -5.459 -7.727 -8.893 1.00 71.81 86 MET A CA 1
ATOM 693 C C . MET A 1 86 ? -6.825 -8.035 -8.263 1.00 71.81 86 MET A C 1
ATOM 695 O O . MET A 1 86 ? -6.894 -8.671 -7.212 1.00 71.81 86 MET A O 1
ATOM 699 N N . TYR A 1 87 ? -7.923 -7.617 -8.898 1.00 74.81 87 TYR A N 1
ATOM 700 C CA . TYR A 1 87 ? -9.279 -7.732 -8.353 1.00 74.81 87 TYR A CA 1
ATOM 701 C C . TYR A 1 87 ? -10.280 -8.308 -9.365 1.00 74.81 87 TYR A C 1
ATOM 703 O O . TYR A 1 87 ? -11.289 -7.671 -9.662 1.00 74.81 87 TYR A O 1
ATOM 711 N N . PRO A 1 88 ? -10.101 -9.557 -9.834 1.00 70.00 88 PRO A N 1
ATOM 712 C CA . PRO A 1 88 ? -10.975 -10.138 -10.859 1.00 70.00 88 PRO A CA 1
ATOM 713 C C . PRO A 1 88 ? -12.423 -10.330 -10.381 1.00 70.00 88 PRO A C 1
ATOM 715 O O . PRO A 1 88 ? -13.329 -10.512 -11.186 1.00 70.00 88 PRO A O 1
ATOM 718 N N . ILE A 1 89 ? -12.674 -10.269 -9.067 1.00 68.94 89 ILE A N 1
ATOM 719 C CA . ILE A 1 89 ? -14.033 -10.317 -8.511 1.00 68.94 89 ILE A CA 1
ATOM 720 C C . ILE A 1 89 ? -14.873 -9.090 -8.896 1.00 68.94 89 ILE A C 1
ATOM 722 O O . ILE A 1 89 ? -16.099 -9.187 -8.908 1.00 68.94 89 ILE A O 1
ATOM 726 N N . ASP A 1 90 ? -14.232 -7.980 -9.279 1.00 67.44 90 ASP A N 1
ATOM 727 C CA . ASP A 1 90 ? -14.905 -6.803 -9.836 1.00 67.44 90 ASP A CA 1
ATOM 728 C C . ASP A 1 90 ? -15.596 -7.130 -11.183 1.00 67.44 90 ASP A C 1
ATOM 730 O O . ASP A 1 90 ? -16.464 -6.382 -11.623 1.00 67.44 90 ASP A O 1
ATOM 734 N N . TRP A 1 91 ? -15.278 -8.263 -11.830 1.00 66.56 91 TRP A N 1
ATOM 735 C CA . TRP A 1 91 ? -16.017 -8.765 -13.000 1.00 66.56 91 TRP A CA 1
ATOM 736 C C . TRP A 1 91 ? -17.285 -9.541 -12.628 1.00 66.56 91 TRP A C 1
ATOM 738 O O . TRP A 1 91 ? -18.231 -9.592 -13.410 1.00 66.56 91 TRP A O 1
ATOM 748 N N . CYS A 1 92 ? -17.315 -10.153 -11.442 1.00 69.62 92 CYS A N 1
ATOM 749 C CA . CYS A 1 92 ? -18.457 -10.932 -10.960 1.00 69.62 92 CYS A CA 1
ATOM 750 C C . CYS A 1 92 ? -19.464 -10.075 -10.180 1.00 69.62 92 CYS A C 1
ATOM 752 O O . CYS A 1 92 ? -20.620 -10.468 -10.031 1.00 69.62 92 CYS A O 1
ATOM 754 N N . LEU A 1 93 ? -19.027 -8.927 -9.655 1.00 72.00 93 LEU A N 1
ATOM 755 C CA . LEU A 1 93 ? -19.824 -8.031 -8.823 1.00 72.00 93 LEU A CA 1
ATOM 756 C C . LEU A 1 93 ? -19.837 -6.623 -9.425 1.00 72.00 93 LEU A C 1
ATOM 758 O O . LEU A 1 93 ? -18.792 -6.006 -9.606 1.00 72.00 93 LEU A O 1
ATOM 762 N N . SER A 1 94 ? -21.027 -6.076 -9.679 1.00 65.25 94 SER A N 1
ATOM 763 C CA . SER A 1 94 ? -21.171 -4.676 -10.084 1.00 65.25 94 SER A CA 1
ATOM 764 C C . SER A 1 94 ? -21.058 -3.766 -8.860 1.00 65.25 94 SER A C 1
ATOM 766 O O . SER A 1 94 ? -21.994 -3.669 -8.060 1.00 65.25 94 SER A O 1
ATOM 768 N N . PHE A 1 95 ? -19.923 -3.088 -8.709 1.00 68.44 95 PHE A N 1
ATOM 769 C CA . PHE A 1 95 ? -19.768 -2.034 -7.711 1.00 68.44 95 PHE A CA 1
ATOM 770 C C . PHE A 1 95 ? -20.224 -0.688 -8.274 1.00 68.44 95 PHE A C 1
ATOM 772 O O . PHE A 1 95 ? -20.039 -0.387 -9.453 1.00 68.44 95 PHE A O 1
ATOM 779 N N . ASP A 1 96 ? -20.825 0.135 -7.418 1.00 61.62 96 ASP A N 1
ATOM 780 C CA . ASP A 1 96 ? -21.152 1.513 -7.767 1.00 61.62 96 ASP A CA 1
ATOM 781 C C . ASP A 1 96 ? -19.850 2.296 -7.967 1.00 61.62 96 ASP A C 1
ATOM 783 O O . ASP A 1 96 ? -19.150 2.616 -7.004 1.00 61.62 96 ASP A O 1
ATOM 787 N N . VAL A 1 97 ? -19.535 2.599 -9.229 1.00 58.09 97 VAL A N 1
ATOM 788 C CA . VAL A 1 97 ? -18.296 3.280 -9.619 1.00 58.09 97 VAL A CA 1
ATOM 789 C C . VAL A 1 97 ? -18.145 4.615 -8.880 1.00 58.09 97 VAL A C 1
ATOM 791 O O . VAL A 1 97 ? -17.032 4.962 -8.485 1.00 58.09 97 VAL A O 1
ATOM 794 N N . SER A 1 98 ? -19.256 5.307 -8.588 1.00 52.47 98 SER A N 1
ATOM 795 C CA . SER A 1 98 ? -19.269 6.582 -7.853 1.00 52.47 98 SER A CA 1
ATOM 796 C C . SER A 1 98 ? -18.908 6.451 -6.367 1.00 52.47 98 SER A C 1
ATOM 798 O O . SER A 1 98 ? -18.578 7.444 -5.721 1.00 52.47 98 SER A O 1
ATOM 800 N N . LYS A 1 99 ? -18.922 5.226 -5.824 1.00 53.06 99 LYS A N 1
ATOM 801 C CA . LYS A 1 99 ? -18.573 4.903 -4.430 1.00 53.06 99 LYS A CA 1
ATOM 802 C C . LYS A 1 99 ? -17.224 4.198 -4.291 1.00 53.06 99 LYS A C 1
ATOM 804 O O . LYS A 1 99 ? -16.838 3.830 -3.181 1.00 53.06 99 LYS A O 1
ATOM 809 N N . THR A 1 100 ? -16.494 4.018 -5.390 1.00 61.56 100 THR A N 1
ATOM 810 C CA . THR A 1 100 ? -15.185 3.354 -5.396 1.00 61.56 100 THR A CA 1
ATOM 811 C C . THR A 1 100 ? -14.155 4.249 -4.703 1.00 61.56 100 THR A C 1
ATOM 813 O O . THR A 1 100 ? -13.533 5.111 -5.320 1.00 61.56 100 THR A O 1
ATOM 816 N N . THR A 1 101 ? -13.942 4.047 -3.402 1.00 71.00 101 THR A N 1
ATOM 817 C CA . THR A 1 101 ? -13.062 4.890 -2.559 1.00 71.00 101 THR A CA 1
ATOM 818 C C . THR A 1 101 ? -11.577 4.800 -2.940 1.00 71.00 101 THR A C 1
ATOM 820 O O . THR A 1 101 ? -10.744 5.561 -2.464 1.00 71.00 101 THR A O 1
ATOM 823 N N . TRP A 1 102 ? -11.242 3.880 -3.838 1.00 76.19 102 TRP A N 1
ATOM 824 C CA . TRP A 1 102 ? -9.888 3.497 -4.205 1.00 76.19 102 TRP A CA 1
ATOM 825 C C . TRP A 1 102 ? -9.128 4.621 -4.897 1.00 76.19 102 TRP A C 1
ATOM 827 O O . TRP A 1 102 ? -7.970 4.860 -4.576 1.00 76.19 102 TRP A O 1
ATOM 837 N N . PHE A 1 103 ? -9.779 5.335 -5.821 1.00 82.31 103 PHE A N 1
ATOM 838 C CA . PHE A 1 103 ? -9.167 6.509 -6.447 1.00 82.31 103 PHE A CA 1
ATOM 839 C C . PHE A 1 103 ? -8.960 7.631 -5.433 1.00 82.31 103 PHE A C 1
ATOM 841 O O . PHE A 1 103 ? -7.892 8.233 -5.396 1.00 82.31 103 PHE A O 1
ATOM 848 N N . TYR A 1 104 ? -9.940 7.854 -4.554 1.00 86.75 104 TYR A N 1
ATOM 849 C CA . TYR A 1 104 ? -9.834 8.860 -3.500 1.00 86.75 104 TYR A CA 1
ATOM 850 C C . TYR A 1 104 ? -8.641 8.600 -2.569 1.00 86.75 104 TYR A C 1
ATOM 852 O O . TYR A 1 104 ? -7.920 9.536 -2.236 1.00 86.75 104 TYR A O 1
ATOM 860 N N . TRP A 1 105 ? -8.355 7.343 -2.220 1.00 91.81 105 TRP A N 1
ATOM 861 C CA . TRP A 1 105 ? -7.206 7.024 -1.368 1.00 91.81 105 TRP A CA 1
ATOM 862 C C . TRP A 1 105 ? -5.850 7.322 -2.004 1.00 91.81 105 TRP A C 1
ATOM 864 O O . TRP A 1 105 ? -4.916 7.610 -1.268 1.00 91.81 105 TRP A O 1
ATOM 874 N N . LEU A 1 106 ? -5.721 7.350 -3.333 1.00 91.44 106 LEU A N 1
ATOM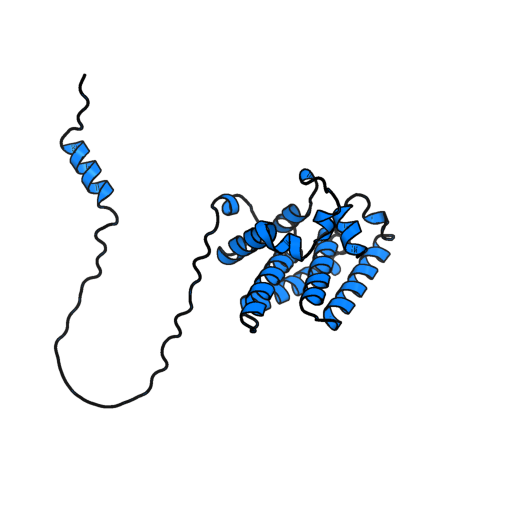 875 C CA . LEU A 1 106 ? -4.488 7.854 -3.956 1.00 91.44 106 LEU A CA 1
ATOM 876 C C . LEU A 1 106 ? -4.270 9.346 -3.707 1.00 91.44 106 LEU A C 1
ATOM 878 O O . LEU A 1 106 ? -3.134 9.824 -3.713 1.00 91.44 106 LEU A O 1
ATOM 882 N N . LEU A 1 107 ? -5.365 10.084 -3.534 1.00 91.50 107 LEU A N 1
ATOM 883 C CA . LEU A 1 107 ? -5.349 11.520 -3.287 1.00 91.50 107 LEU A CA 1
ATOM 884 C C . LEU A 1 107 ? -5.148 11.837 -1.804 1.00 91.50 107 LEU A C 1
ATOM 886 O O . LEU A 1 107 ? -4.570 12.867 -1.481 1.00 91.50 107 LEU A O 1
ATOM 890 N N . SER A 1 108 ? -5.613 10.963 -0.905 1.00 92.94 108 SER A N 1
ATOM 891 C CA . SER A 1 108 ? -5.665 11.250 0.533 1.00 92.94 108 SER A CA 1
ATOM 892 C C . SER A 1 108 ? -4.704 10.437 1.405 1.00 92.94 108 SER A C 1
ATOM 894 O O . SER A 1 108 ? -4.399 10.873 2.510 1.00 92.94 108 SER A O 1
ATOM 896 N N . ASP A 1 109 ? -4.256 9.254 0.972 1.00 96.50 109 ASP A N 1
ATOM 897 C CA . ASP A 1 109 ? -3.427 8.349 1.775 1.00 96.50 109 ASP A CA 1
ATOM 898 C C . ASP A 1 109 ? -2.125 7.984 1.049 1.00 96.50 109 ASP A C 1
ATOM 900 O O . ASP A 1 109 ? -2.101 7.281 0.036 1.00 96.50 109 ASP A O 1
ATOM 904 N N . ALA A 1 110 ? -1.008 8.466 1.594 1.00 97.88 110 ALA A N 1
ATOM 905 C CA . ALA A 1 110 ? 0.307 8.261 1.004 1.00 97.88 110 ALA A CA 1
ATOM 906 C C . ALA A 1 110 ? 0.754 6.789 1.053 1.00 97.88 110 ALA A C 1
ATOM 908 O O . ALA A 1 110 ? 1.428 6.324 0.132 1.00 97.88 110 ALA A O 1
ATOM 909 N N . ALA A 1 111 ? 0.382 6.031 2.090 1.00 98.31 111 ALA A N 1
ATOM 910 C CA . ALA A 1 111 ? 0.738 4.616 2.178 1.00 98.31 111 ALA A CA 1
ATOM 911 C C . ALA A 1 111 ? 0.043 3.832 1.057 1.00 98.31 111 ALA A C 1
ATOM 913 O O . ALA A 1 111 ? 0.689 3.052 0.352 1.00 98.31 111 ALA A O 1
ATOM 914 N N . PHE A 1 112 ? -1.241 4.118 0.830 1.00 97.38 112 PHE A N 1
ATOM 915 C CA . PHE A 1 112 ? -1.999 3.512 -0.255 1.00 97.38 112 PHE A CA 1
ATOM 916 C C . PHE A 1 112 ? -1.428 3.899 -1.624 1.00 97.38 112 PHE A C 1
ATOM 918 O O . PHE A 1 112 ? -1.142 3.015 -2.434 1.00 97.38 112 PHE A O 1
ATOM 925 N N . LEU A 1 113 ? -1.165 5.189 -1.858 1.00 97.25 113 LEU A N 1
ATOM 926 C CA . LEU A 1 113 ? -0.533 5.687 -3.085 1.00 97.25 113 LEU A CA 1
ATOM 927 C C . LEU A 1 113 ? 0.764 4.939 -3.419 1.00 97.25 113 LEU A C 1
ATOM 929 O O . LEU A 1 113 ? 0.922 4.419 -4.527 1.00 97.25 113 LEU A O 1
ATOM 933 N N . HIS A 1 114 ? 1.686 4.849 -2.459 1.00 98.50 114 HIS A N 1
ATOM 934 C CA . HIS A 1 114 ? 2.954 4.159 -2.677 1.00 98.50 114 HIS A CA 1
ATOM 935 C C . HIS A 1 114 ? 2.779 2.645 -2.852 1.00 98.50 114 HIS A C 1
ATOM 937 O O . HIS A 1 114 ? 3.551 2.060 -3.611 1.00 98.50 114 HIS A O 1
ATOM 943 N N . SER A 1 115 ? 1.758 2.023 -2.252 1.00 98.00 115 SER A N 1
ATOM 944 C CA . SER A 1 115 ? 1.483 0.591 -2.443 1.00 98.00 115 SER A CA 1
ATOM 945 C C . SER A 1 115 ? 1.058 0.263 -3.877 1.00 98.00 115 SER A C 1
ATOM 947 O O . SER A 1 115 ? 1.473 -0.754 -4.439 1.00 98.00 115 SER A O 1
ATOM 949 N N . ILE A 1 116 ? 0.302 1.164 -4.514 1.00 96.69 116 ILE A N 1
ATOM 950 C CA . ILE A 1 116 ? -0.088 1.025 -5.919 1.00 96.69 116 ILE A CA 1
ATOM 951 C C . ILE A 1 116 ? 1.120 1.240 -6.832 1.00 96.69 116 ILE A C 1
ATOM 953 O O . ILE A 1 116 ? 1.367 0.433 -7.726 1.00 96.69 116 ILE A O 1
ATOM 957 N N . LEU A 1 117 ? 1.933 2.266 -6.573 1.00 97.69 117 LEU A N 1
ATOM 958 C CA . LEU A 1 117 ? 3.160 2.508 -7.343 1.00 97.69 117 LEU A CA 1
ATOM 959 C C . LEU A 1 117 ? 4.158 1.348 -7.216 1.00 97.69 117 LEU A C 1
ATOM 961 O O . LEU A 1 117 ? 4.779 0.963 -8.206 1.00 97.69 117 LEU A O 1
ATOM 965 N N . PHE A 1 118 ? 4.280 0.761 -6.023 1.00 97.94 118 PHE A N 1
ATOM 966 C CA . PHE A 1 118 ? 5.055 -0.457 -5.792 1.00 97.94 118 PHE A CA 1
ATOM 967 C C . PHE A 1 118 ? 4.518 -1.621 -6.623 1.00 97.94 118 PHE A C 1
ATOM 969 O O . PHE A 1 118 ? 5.296 -2.282 -7.302 1.00 97.94 118 PHE A O 1
ATOM 976 N N . THR A 1 119 ? 3.201 -1.827 -6.615 1.00 95.94 119 THR A N 1
ATOM 977 C CA . THR A 1 119 ? 2.547 -2.899 -7.370 1.00 95.94 119 THR A CA 1
ATOM 978 C C . THR A 1 119 ? 2.874 -2.826 -8.860 1.00 95.94 119 THR A C 1
ATOM 980 O O . THR A 1 119 ? 3.308 -3.817 -9.443 1.00 95.94 119 THR A O 1
ATOM 983 N N . VAL A 1 120 ? 2.707 -1.650 -9.474 1.00 95.75 120 VAL A N 1
ATOM 984 C CA . VAL A 1 120 ? 2.995 -1.459 -10.904 1.00 95.75 120 VAL A CA 1
ATOM 985 C C . VAL A 1 120 ? 4.487 -1.623 -11.192 1.00 95.75 120 VAL A C 1
ATOM 987 O O . VAL A 1 120 ? 4.853 -2.346 -12.114 1.00 95.75 120 VAL A O 1
ATOM 990 N N . SER A 1 121 ? 5.352 -1.036 -10.357 1.00 96.06 121 SER A N 1
ATOM 991 C CA . SER A 1 121 ? 6.807 -1.153 -10.535 1.00 96.06 121 SER A CA 1
ATOM 992 C C . SER A 1 121 ? 7.275 -2.610 -10.439 1.00 96.06 121 SER A C 1
ATOM 994 O O . SER A 1 121 ? 8.096 -3.047 -11.237 1.00 96.06 121 SER A O 1
ATOM 996 N N . LEU A 1 122 ? 6.720 -3.391 -9.505 1.00 95.62 122 LEU A N 1
ATOM 997 C CA . LEU A 1 122 ? 7.066 -4.803 -9.352 1.00 95.62 122 LEU A CA 1
ATOM 998 C C . LEU A 1 122 ? 6.580 -5.649 -10.539 1.00 95.62 122 LEU A C 1
ATOM 1000 O O . LEU A 1 122 ? 7.274 -6.574 -10.953 1.00 95.62 122 LEU A O 1
ATOM 1004 N N . LEU A 1 123 ? 5.421 -5.319 -11.119 1.00 93.12 123 LEU A N 1
ATOM 1005 C CA . LEU A 1 123 ? 4.953 -5.945 -12.359 1.00 93.12 123 LEU A CA 1
ATOM 1006 C C . LEU A 1 123 ? 5.912 -5.683 -13.519 1.00 93.12 123 LEU A C 1
ATOM 1008 O O . LEU A 1 123 ? 6.271 -6.632 -14.215 1.00 93.12 123 LEU A O 1
ATOM 1012 N N . HIS A 1 124 ? 6.390 -4.449 -13.687 1.00 93.50 124 HIS A N 1
ATOM 1013 C CA . HIS A 1 124 ? 7.401 -4.129 -14.702 1.00 93.50 124 HIS A CA 1
ATOM 1014 C C . HIS A 1 124 ? 8.704 -4.899 -14.463 1.00 93.50 124 HIS A C 1
ATOM 1016 O O . HIS A 1 124 ? 9.182 -5.596 -15.356 1.00 93.50 124 HIS A O 1
ATOM 1022 N N . ASP A 1 125 ? 9.218 -4.866 -13.235 1.00 95.19 125 ASP A N 1
ATOM 1023 C CA . ASP A 1 125 ? 10.432 -5.581 -12.828 1.00 95.19 125 ASP A CA 1
ATOM 1024 C C . ASP A 1 125 ? 10.343 -7.096 -13.057 1.00 95.19 125 ASP A C 1
ATOM 1026 O O . ASP A 1 125 ? 11.345 -7.743 -13.367 1.00 95.19 125 ASP A O 1
ATOM 1030 N N . SER A 1 126 ? 9.152 -7.683 -12.901 1.00 92.38 126 SER A N 1
ATOM 1031 C CA . SER A 1 126 ? 8.945 -9.122 -13.083 1.00 92.38 126 SER A CA 1
ATOM 1032 C C . SER A 1 126 ? 9.129 -9.579 -14.527 1.00 92.38 126 SER A C 1
ATOM 1034 O O . SER A 1 126 ? 9.602 -10.691 -14.759 1.00 92.38 126 SER A O 1
ATOM 1036 N N . ILE A 1 127 ? 8.831 -8.703 -15.491 1.00 89.38 127 ILE A N 1
ATOM 1037 C CA . ILE A 1 127 ? 9.064 -8.949 -16.919 1.00 89.38 127 ILE A CA 1
ATOM 1038 C C . ILE A 1 127 ? 10.571 -8.951 -17.202 1.00 89.38 127 ILE A C 1
ATOM 1040 O O . ILE A 1 127 ? 11.058 -9.745 -18.006 1.00 89.38 127 ILE A O 1
ATOM 1044 N N . GLU A 1 128 ? 11.321 -8.085 -16.518 1.00 89.06 128 GLU A N 1
ATOM 1045 C CA . GLU A 1 128 ? 12.774 -7.957 -16.668 1.00 89.06 128 GLU A CA 1
ATOM 1046 C C . GLU A 1 128 ? 13.574 -8.934 -15.785 1.00 89.06 128 GLU A C 1
ATOM 1048 O O . GLU A 1 128 ? 14.781 -9.108 -15.978 1.00 89.06 128 GLU A O 1
ATOM 1053 N N . GLY A 1 129 ? 12.920 -9.568 -14.808 1.00 90.50 129 GLY A N 1
ATOM 1054 C CA . GLY A 1 129 ? 13.530 -10.473 -13.834 1.00 90.50 129 GLY A CA 1
ATOM 1055 C C . GLY A 1 129 ? 14.468 -9.785 -12.835 1.00 90.50 129 GLY A C 1
ATOM 1056 O O . GLY A 1 129 ? 15.353 -10.442 -12.283 1.00 90.50 129 GLY A O 1
ATOM 1057 N N . LYS A 1 130 ? 14.336 -8.467 -12.621 1.00 91.50 130 LYS A N 1
ATOM 1058 C CA . LYS A 1 130 ? 15.230 -7.679 -11.753 1.00 91.50 130 LYS A CA 1
ATOM 1059 C C . LYS A 1 130 ? 14.470 -6.611 -10.983 1.00 91.50 130 LYS A C 1
ATOM 1061 O O . LYS A 1 130 ? 13.746 -5.825 -11.574 1.00 91.50 130 LYS A O 1
ATOM 1066 N N . THR A 1 131 ? 14.722 -6.517 -9.678 1.00 94.75 131 THR A N 1
ATOM 1067 C CA . THR A 1 131 ? 14.152 -5.450 -8.849 1.00 94.75 131 THR A CA 1
ATOM 1068 C C . THR A 1 131 ? 14.832 -4.109 -9.129 1.00 94.75 131 THR A C 1
ATOM 1070 O O . THR A 1 131 ? 16.037 -3.952 -8.922 1.00 94.75 131 THR A O 1
ATOM 1073 N N . SER A 1 132 ? 14.058 -3.117 -9.554 1.00 96.62 132 SER A N 1
ATOM 1074 C CA . SER A 1 132 ? 14.513 -1.762 -9.817 1.00 96.62 132 SER A CA 1
ATOM 1075 C C . SER A 1 132 ? 14.621 -0.929 -8.536 1.00 96.62 132 SER A C 1
ATOM 1077 O O . SER A 1 132 ? 14.045 -1.217 -7.476 1.00 96.62 132 SER A O 1
ATOM 1079 N N . ARG A 1 133 ? 15.350 0.190 -8.637 1.00 96.81 133 ARG A N 1
ATOM 1080 C CA . ARG A 1 133 ? 15.416 1.199 -7.567 1.00 96.81 133 ARG A CA 1
ATOM 1081 C C . ARG A 1 133 ? 14.034 1.775 -7.249 1.00 96.81 133 ARG A C 1
ATOM 1083 O O . ARG A 1 133 ? 13.778 2.125 -6.100 1.00 96.81 133 ARG A O 1
ATOM 1090 N N . ARG A 1 134 ? 13.160 1.872 -8.253 1.00 96.06 134 ARG A N 1
ATOM 1091 C CA . ARG A 1 134 ? 11.803 2.408 -8.119 1.00 96.06 134 ARG A CA 1
ATOM 1092 C C . ARG A 1 134 ? 10.935 1.481 -7.273 1.00 96.06 134 ARG A C 1
ATOM 1094 O O . ARG A 1 134 ? 10.352 1.940 -6.294 1.00 96.06 134 ARG A O 1
ATOM 1101 N N . THR A 1 135 ? 10.949 0.183 -7.558 1.00 97.50 135 THR A N 1
ATOM 1102 C CA . THR A 1 135 ? 10.268 -0.827 -6.736 1.00 97.50 135 THR A CA 1
ATOM 1103 C C . THR A 1 135 ? 10.762 -0.806 -5.296 1.00 97.50 135 THR A C 1
ATOM 1105 O O . THR A 1 135 ? 9.956 -0.681 -4.373 1.00 97.50 135 THR A O 1
ATOM 1108 N N . SER A 1 136 ? 12.086 -0.814 -5.099 1.00 97.94 136 SER A N 1
ATOM 1109 C CA . SER A 1 136 ? 12.698 -0.701 -3.765 1.00 97.94 136 SER A CA 1
ATOM 1110 C C . SER A 1 136 ? 12.275 0.578 -3.027 1.00 97.94 136 SER A C 1
ATOM 1112 O O . SER A 1 136 ? 12.015 0.555 -1.825 1.00 97.94 136 SER A O 1
ATOM 1114 N N . PHE A 1 137 ? 12.171 1.704 -3.736 1.00 98.00 137 PHE A N 1
ATOM 1115 C CA . PHE A 1 137 ? 11.728 2.973 -3.164 1.00 98.00 137 PHE A CA 1
ATOM 1116 C C . PHE A 1 137 ? 10.261 2.927 -2.725 1.00 98.00 137 PHE A C 1
ATOM 1118 O O . PHE A 1 137 ? 9.957 3.282 -1.584 1.00 98.00 137 PHE A O 1
ATOM 1125 N N . HIS A 1 138 ? 9.351 2.479 -3.596 1.00 98.44 138 HIS A N 1
ATOM 1126 C CA . HIS A 1 138 ? 7.922 2.473 -3.284 1.00 98.44 138 HIS A CA 1
ATOM 1127 C C . HIS A 1 138 ? 7.560 1.431 -2.223 1.00 98.44 138 HIS A C 1
ATOM 1129 O O . HIS A 1 138 ? 6.737 1.742 -1.363 1.00 98.44 138 HIS A O 1
ATOM 1135 N N . VAL A 1 139 ? 8.201 0.254 -2.194 1.00 98.31 139 VAL A N 1
ATOM 1136 C CA . VAL A 1 139 ? 7.965 -0.720 -1.112 1.00 98.31 139 VAL A CA 1
ATOM 1137 C C . VAL A 1 139 ? 8.435 -0.173 0.235 1.00 98.31 139 VAL A C 1
ATOM 1139 O O . VAL A 1 139 ? 7.690 -0.220 1.211 1.00 98.31 139 VAL A O 1
ATOM 1142 N N . TRP A 1 140 ? 9.623 0.441 0.287 1.00 98.56 140 TRP A N 1
ATOM 1143 C CA . TRP A 1 140 ? 10.132 1.058 1.510 1.00 98.56 140 TRP A CA 1
ATOM 1144 C C . TRP A 1 140 ? 9.214 2.187 1.994 1.00 98.56 140 TRP A C 1
ATOM 1146 O O . TRP A 1 140 ? 8.843 2.217 3.169 1.00 98.56 140 TRP A O 1
ATOM 1156 N N . LYS A 1 141 ? 8.791 3.079 1.087 1.00 98.56 141 LYS A N 1
ATOM 1157 C CA . LYS A 1 141 ? 7.843 4.161 1.394 1.00 98.56 141 LYS A CA 1
ATOM 1158 C C . LYS A 1 141 ? 6.525 3.611 1.930 1.00 98.56 141 LYS A C 1
ATOM 1160 O O . LYS A 1 141 ? 6.062 4.088 2.962 1.00 98.56 141 LYS A O 1
ATOM 1165 N N . THR A 1 142 ? 5.968 2.597 1.268 1.00 98.69 142 THR A N 1
ATOM 1166 C CA . THR A 1 142 ? 4.715 1.947 1.675 1.00 98.69 142 THR A CA 1
ATOM 1167 C C . THR A 1 142 ? 4.825 1.399 3.087 1.00 98.69 142 THR A C 1
ATOM 1169 O O . THR A 1 142 ? 4.009 1.743 3.932 1.00 98.69 142 THR A O 1
ATOM 1172 N N . LEU A 1 143 ? 5.857 0.600 3.377 1.00 98.50 143 LEU A N 1
ATOM 1173 C CA . LEU A 1 143 ? 6.039 -0.007 4.696 1.00 98.50 143 LEU A CA 1
ATOM 1174 C C . LEU A 1 143 ? 6.281 1.046 5.784 1.00 98.50 143 LEU A C 1
ATOM 1176 O O . LEU A 1 143 ? 5.711 0.949 6.867 1.00 98.50 143 LEU A O 1
ATOM 1180 N N . ASN A 1 144 ? 7.082 2.075 5.503 1.00 98.62 144 ASN A N 1
ATOM 1181 C CA . ASN A 1 144 ? 7.348 3.147 6.458 1.00 98.62 144 ASN A CA 1
ATOM 1182 C C . ASN A 1 144 ? 6.084 3.961 6.783 1.00 98.62 144 ASN A C 1
ATOM 1184 O O . ASN A 1 144 ? 5.802 4.227 7.949 1.00 98.62 144 ASN A O 1
ATOM 1188 N N . LEU A 1 145 ? 5.308 4.342 5.766 1.00 98.75 145 LEU A N 1
ATOM 1189 C CA . LEU A 1 145 ? 4.058 5.085 5.945 1.00 98.75 145 LEU A CA 1
ATOM 1190 C C . LEU A 1 145 ? 2.980 4.217 6.600 1.00 98.75 145 LEU A C 1
ATOM 1192 O O . LEU A 1 145 ? 2.337 4.664 7.543 1.00 98.75 145 LEU A O 1
ATOM 1196 N N . LEU A 1 146 ? 2.847 2.956 6.188 1.00 98.38 146 LEU A N 1
ATOM 1197 C CA . LEU A 1 146 ? 1.927 2.006 6.805 1.00 98.38 146 LEU A CA 1
ATOM 1198 C C . LEU A 1 146 ? 2.244 1.807 8.291 1.00 98.38 146 LEU A C 1
ATOM 1200 O O . LEU A 1 146 ? 1.336 1.860 9.114 1.00 98.38 146 LEU A O 1
ATOM 1204 N N . ASN A 1 147 ? 3.522 1.653 8.652 1.00 98.12 147 ASN A N 1
ATOM 1205 C CA . ASN A 1 147 ? 3.947 1.544 10.050 1.00 98.12 147 ASN A CA 1
ATOM 1206 C C . ASN A 1 147 ? 3.598 2.796 10.873 1.00 98.12 147 ASN A C 1
ATOM 1208 O O . ASN A 1 147 ? 3.250 2.688 12.051 1.00 98.12 147 ASN A O 1
ATOM 1212 N N . ARG A 1 148 ? 3.651 3.984 10.261 1.00 98.31 148 ARG A N 1
ATOM 1213 C CA . ARG A 1 148 ? 3.192 5.227 10.897 1.00 98.31 148 ARG A CA 1
ATOM 1214 C C . ARG A 1 148 ? 1.676 5.229 11.075 1.00 98.31 148 ARG A C 1
ATOM 1216 O O . ARG A 1 148 ? 1.225 5.500 12.180 1.00 98.31 148 ARG A O 1
ATOM 1223 N N . ASN A 1 149 ? 0.915 4.853 10.046 1.00 98.06 149 ASN A N 1
ATOM 1224 C CA . ASN A 1 149 ? -0.546 4.776 10.116 1.00 98.06 149 ASN A CA 1
ATOM 1225 C C . ASN A 1 149 ? -1.010 3.811 11.216 1.00 98.06 149 ASN A C 1
ATOM 1227 O O . ASN A 1 149 ? -1.859 4.176 12.015 1.00 98.06 149 ASN A O 1
ATOM 1231 N N . ILE A 1 150 ? -0.440 2.603 11.307 1.00 96.88 150 ILE A N 1
ATOM 1232 C CA . ILE A 1 150 ? -0.835 1.616 12.335 1.00 96.88 150 ILE A CA 1
ATOM 1233 C C . ILE A 1 150 ? -0.419 2.007 13.760 1.00 96.88 150 ILE A C 1
ATOM 1235 O O . ILE A 1 150 ? -0.953 1.457 14.720 1.00 96.88 150 ILE A O 1
ATOM 1239 N N . SER A 1 151 ? 0.541 2.923 13.902 1.00 97.25 151 SER A N 1
ATOM 1240 C CA . SER A 1 151 ? 0.956 3.466 15.203 1.00 97.25 151 SER A CA 1
ATOM 1241 C C . SER A 1 151 ? 0.090 4.650 15.643 1.00 97.25 151 SER A C 1
ATOM 1243 O O . SER A 1 151 ? 0.096 5.016 16.818 1.00 97.25 151 SER A O 1
ATOM 1245 N N . ASP A 1 152 ? -0.643 5.250 14.708 1.00 97.50 152 ASP A N 1
ATOM 1246 C CA . ASP A 1 152 ? -1.544 6.369 14.938 1.00 97.50 152 ASP A CA 1
ATOM 1247 C C . ASP A 1 152 ? -2.959 5.868 15.262 1.00 97.50 152 ASP A C 1
ATOM 1249 O O . ASP A 1 152 ? -3.488 4.977 14.601 1.00 97.50 152 ASP A O 1
ATOM 1253 N N . LYS A 1 153 ? -3.594 6.424 16.298 1.00 93.81 153 LYS A N 1
ATOM 1254 C CA . LYS A 1 153 ? -4.887 5.922 16.791 1.00 93.81 153 LYS A CA 1
ATOM 1255 C C . LYS A 1 153 ? -6.033 6.136 15.805 1.00 93.81 153 LYS A C 1
ATOM 1257 O O . LYS A 1 153 ? -6.932 5.298 15.754 1.00 93.81 153 LYS A O 1
ATOM 1262 N N . ASP A 1 154 ? -5.996 7.225 15.049 1.00 92.94 154 ASP A N 1
ATOM 1263 C CA . ASP A 1 154 ? -7.070 7.603 14.136 1.00 92.94 154 ASP A CA 1
ATOM 1264 C C . ASP A 1 154 ? -6.890 6.907 12.780 1.00 92.94 154 ASP A C 1
ATOM 1266 O O . ASP A 1 154 ? -7.865 6.498 12.144 1.00 92.94 154 ASP A O 1
ATOM 1270 N N . LEU A 1 155 ? -5.640 6.701 12.356 1.00 96.62 155 LEU A N 1
ATOM 1271 C CA . LEU A 1 155 ? -5.324 6.079 11.068 1.00 96.62 155 LEU A CA 1
ATOM 1272 C C . LEU A 1 155 ? -5.224 4.551 11.124 1.00 96.62 155 LEU A C 1
ATOM 1274 O O . LEU A 1 155 ? -5.452 3.902 10.098 1.00 96.62 155 LEU A O 1
ATOM 1278 N N . ALA A 1 156 ? -4.918 3.950 12.278 1.00 96.38 156 ALA A N 1
ATOM 1279 C CA . ALA A 1 156 ? -4.643 2.513 12.372 1.00 96.38 156 ALA A CA 1
ATOM 1280 C C . ALA A 1 156 ? -5.791 1.630 11.871 1.00 96.38 156 ALA A C 1
ATOM 1282 O O . ALA A 1 156 ? -5.549 0.560 11.311 1.00 96.38 156 ALA A O 1
ATOM 1283 N N . LEU A 1 157 ? -7.035 2.077 12.060 1.00 96.12 157 LEU A N 1
ATOM 1284 C CA . LEU A 1 157 ? -8.241 1.338 11.678 1.00 96.12 157 LEU A CA 1
ATOM 1285 C C . LEU A 1 157 ? -8.966 1.943 10.465 1.00 96.12 157 LEU A C 1
ATOM 1287 O O . LEU A 1 157 ? -10.057 1.481 10.112 1.00 96.12 157 LEU A O 1
ATOM 1291 N N . ALA A 1 158 ? -8.371 2.950 9.816 1.00 95.75 158 ALA A N 1
ATOM 1292 C CA . ALA A 1 158 ? -8.933 3.583 8.631 1.00 95.75 158 ALA A CA 1
ATOM 1293 C C . ALA A 1 158 ? -9.079 2.585 7.467 1.00 95.75 158 ALA A C 1
ATOM 1295 O O . ALA A 1 158 ? -8.291 1.643 7.306 1.00 95.75 158 ALA A O 1
ATOM 1296 N N . ASP A 1 159 ? -10.086 2.809 6.615 1.00 95.38 159 ASP A N 1
ATOM 1297 C CA . ASP A 1 159 ? -10.295 1.988 5.416 1.00 95.38 159 ASP A CA 1
ATOM 1298 C C . ASP A 1 159 ? -9.069 2.030 4.489 1.00 95.38 159 ASP A C 1
ATOM 1300 O O . ASP A 1 159 ? -8.698 0.994 3.946 1.00 95.38 159 ASP A O 1
ATOM 1304 N N . SER A 1 160 ? -8.405 3.184 4.350 1.00 95.94 160 SER A N 1
ATOM 1305 C CA . SER A 1 160 ? -7.216 3.350 3.502 1.00 95.94 160 SER A CA 1
ATOM 1306 C C . SER A 1 160 ? -6.008 2.555 4.012 1.00 95.94 160 SER A C 1
ATOM 1308 O O . SER A 1 160 ? -5.329 1.886 3.230 1.00 95.94 160 SER A O 1
ATOM 1310 N N . THR A 1 161 ? -5.783 2.535 5.329 1.00 97.56 161 THR A N 1
ATOM 1311 C CA . THR A 1 161 ? -4.768 1.687 5.976 1.00 97.56 161 THR A CA 1
ATOM 1312 C C . THR A 1 161 ? -5.064 0.213 5.719 1.00 97.56 161 THR A C 1
ATOM 1314 O O . THR A 1 161 ? -4.187 -0.537 5.292 1.00 97.56 161 THR A O 1
ATOM 1317 N N . THR A 1 162 ? -6.322 -0.200 5.890 1.00 96.56 162 THR A N 1
ATOM 1318 C CA . THR A 1 162 ? -6.745 -1.580 5.613 1.00 96.56 162 THR A CA 1
ATOM 1319 C C . THR A 1 162 ? -6.556 -1.933 4.134 1.00 96.56 162 THR A C 1
ATOM 1321 O O . THR A 1 162 ? -6.014 -2.987 3.815 1.00 96.56 162 THR A O 1
ATOM 1324 N N . ALA A 1 163 ? -6.929 -1.033 3.221 1.00 95.00 163 ALA A N 1
ATOM 1325 C CA . ALA A 1 163 ? -6.758 -1.202 1.781 1.00 95.00 163 ALA A CA 1
ATOM 1326 C C . ALA A 1 163 ? -5.281 -1.286 1.368 1.00 95.00 163 ALA A C 1
ATOM 1328 O O . ALA A 1 163 ? -4.941 -2.039 0.454 1.00 95.00 163 ALA A O 1
ATOM 1329 N N . THR A 1 164 ? -4.394 -0.571 2.062 1.00 97.44 164 THR A N 1
ATOM 1330 C CA . THR A 1 164 ? -2.941 -0.676 1.874 1.00 97.44 164 THR A CA 1
ATOM 1331 C C . THR A 1 164 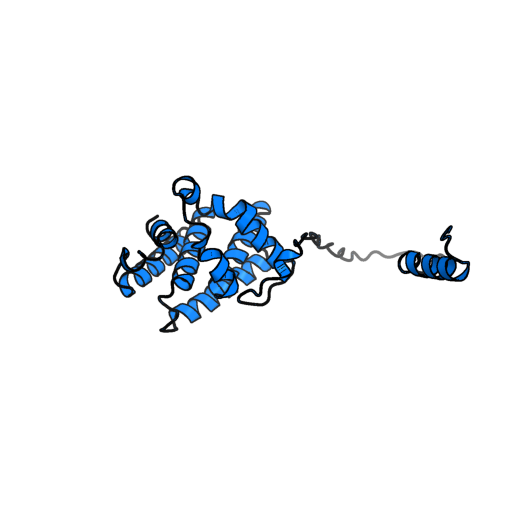? -2.452 -2.074 2.250 1.00 97.44 164 THR A C 1
ATOM 1333 O O . THR A 1 164 ? -1.750 -2.706 1.464 1.00 97.44 164 THR A O 1
ATOM 1336 N N . VAL A 1 165 ? -2.874 -2.608 3.404 1.00 97.38 165 VAL A N 1
ATOM 1337 C CA . VAL A 1 165 ? -2.526 -3.981 3.822 1.00 97.38 165 VAL A CA 1
ATOM 1338 C C . VAL A 1 165 ? -3.076 -5.016 2.840 1.00 97.38 165 VAL A C 1
ATOM 1340 O O . VAL A 1 165 ? -2.353 -5.937 2.471 1.00 97.38 165 VAL A O 1
ATOM 1343 N N . VAL A 1 166 ? -4.318 -4.847 2.378 1.00 95.00 166 VAL A N 1
ATOM 1344 C CA . VAL A 1 166 ? -4.937 -5.700 1.350 1.00 95.00 166 VAL A CA 1
ATOM 1345 C C . VAL A 1 166 ? -4.113 -5.675 0.059 1.00 95.00 166 VAL A C 1
ATOM 1347 O O . VAL A 1 166 ? -3.791 -6.732 -0.474 1.00 95.00 166 VAL A O 1
ATOM 1350 N N . SER A 1 167 ? -3.714 -4.491 -0.414 1.00 94.69 167 SER A N 1
ATOM 1351 C CA . SER A 1 167 ? -2.896 -4.323 -1.627 1.00 94.69 167 SER A CA 1
ATOM 1352 C C . SER A 1 167 ? -1.543 -5.024 -1.503 1.00 94.69 167 SER A C 1
ATOM 1354 O O . SER A 1 167 ? -1.158 -5.780 -2.393 1.00 94.69 167 SER A O 1
ATOM 1356 N N . MET A 1 168 ? -0.873 -4.855 -0.359 1.00 96.94 168 MET A N 1
ATOM 1357 C CA . MET A 1 168 ? 0.383 -5.540 -0.046 1.00 96.94 168 MET A CA 1
ATOM 1358 C C . MET A 1 168 ? 0.215 -7.065 0.059 1.00 96.94 168 MET A C 1
ATOM 1360 O O . MET A 1 168 ? 1.079 -7.816 -0.382 1.00 96.94 168 MET A O 1
ATOM 1364 N N . CYS A 1 169 ? -0.915 -7.536 0.589 1.00 95.69 169 CYS A N 1
ATOM 1365 C CA . CYS A 1 169 ? -1.232 -8.959 0.647 1.00 95.69 169 CYS A CA 1
ATOM 1366 C C . CYS A 1 169 ? -1.316 -9.575 -0.753 1.00 95.69 169 CYS A C 1
ATOM 1368 O O . CYS A 1 169 ? -0.621 -10.549 -1.034 1.00 95.69 169 CYS A O 1
ATOM 1370 N N . MET A 1 170 ? -2.116 -8.994 -1.651 1.00 92.56 170 MET A N 1
ATOM 1371 C CA . MET A 1 170 ? -2.313 -9.605 -2.970 1.00 92.56 170 MET A CA 1
ATOM 1372 C C . MET A 1 170 ? -1.083 -9.489 -3.849 1.00 92.56 170 MET A C 1
ATOM 1374 O O . MET A 1 170 ? -0.812 -10.412 -4.603 1.00 92.56 170 MET A O 1
ATOM 1378 N N . VAL A 1 171 ? -0.314 -8.398 -3.766 1.00 94.06 171 VAL A N 1
ATOM 1379 C CA . VAL A 1 171 ? 0.934 -8.331 -4.532 1.00 94.06 171 VAL A CA 1
ATOM 1380 C C . VAL A 1 171 ? 1.914 -9.410 -4.058 1.00 94.06 171 VAL A C 1
ATOM 1382 O O . VAL A 1 171 ? 2.492 -10.101 -4.892 1.00 94.06 171 VAL A O 1
ATOM 1385 N N . SER A 1 172 ? 2.020 -9.671 -2.749 1.00 95.31 172 SER A N 1
ATOM 1386 C CA . SER A 1 172 ? 2.789 -10.816 -2.249 1.00 95.31 172 SER A CA 1
ATOM 1387 C C . SER A 1 172 ? 2.258 -12.155 -2.778 1.00 95.31 172 SER A C 1
ATOM 1389 O O . SER A 1 172 ? 3.054 -13.011 -3.153 1.00 95.31 172 SER A O 1
ATOM 1391 N N . GLU A 1 173 ? 0.940 -12.347 -2.866 1.00 92.69 173 GLU A N 1
ATOM 1392 C CA . GLU A 1 173 ? 0.347 -13.572 -3.424 1.00 92.69 173 GLU A CA 1
ATOM 1393 C C . GLU A 1 173 ? 0.621 -13.741 -4.922 1.00 92.69 173 GLU A C 1
ATOM 1395 O O . GLU A 1 173 ? 1.069 -14.809 -5.342 1.00 92.69 173 GLU A O 1
ATOM 1400 N N . VAL A 1 174 ? 0.404 -12.687 -5.716 1.00 91.06 174 VAL A N 1
ATOM 1401 C CA . VAL A 1 174 ? 0.634 -12.667 -7.170 1.00 91.06 174 VAL A CA 1
ATOM 1402 C C . VAL A 1 174 ? 2.080 -13.029 -7.500 1.00 91.06 174 VAL A C 1
ATOM 1404 O O . VAL A 1 174 ? 2.324 -13.776 -8.445 1.00 91.06 174 VAL A O 1
ATOM 1407 N N . PHE A 1 175 ? 3.035 -12.558 -6.696 1.00 92.81 175 PHE A N 1
ATOM 1408 C CA . PHE A 1 175 ? 4.460 -12.838 -6.882 1.00 92.81 175 PHE A CA 1
ATOM 1409 C C . PHE A 1 175 ? 4.986 -14.026 -6.065 1.00 92.81 175 PHE A C 1
ATOM 1411 O O . PHE A 1 175 ? 6.185 -14.300 -6.076 1.00 92.81 175 PHE A O 1
ATOM 1418 N N . GLY A 1 176 ? 4.113 -14.765 -5.376 1.00 93.69 176 GLY A N 1
ATOM 1419 C CA . GLY A 1 176 ? 4.481 -15.986 -4.657 1.00 93.69 176 GLY A CA 1
ATOM 1420 C C . GLY A 1 176 ? 5.294 -15.781 -3.371 1.00 93.69 176 GLY A C 1
ATOM 1421 O O . GLY A 1 176 ? 5.832 -16.756 -2.838 1.00 93.69 176 GLY A O 1
ATOM 1422 N N . ASP A 1 177 ? 5.360 -14.563 -2.827 1.00 95.75 177 ASP A N 1
ATOM 1423 C CA . ASP A 1 177 ? 5.926 -14.279 -1.505 1.00 95.75 177 ASP A CA 1
ATOM 1424 C C . ASP A 1 177 ? 4.964 -14.735 -0.399 1.00 95.75 177 ASP A C 1
ATOM 1426 O O . ASP A 1 177 ? 4.201 -13.970 0.196 1.00 95.75 177 ASP A O 1
ATOM 1430 N N . ARG A 1 178 ? 5.010 -16.036 -0.106 1.00 96.19 178 ARG A N 1
ATOM 1431 C CA . ARG A 1 178 ? 4.147 -16.667 0.902 1.00 96.19 178 ARG A CA 1
ATOM 1432 C C . ARG A 1 178 ? 4.349 -16.091 2.302 1.00 96.19 178 ARG A C 1
ATOM 1434 O O . ARG A 1 178 ? 3.396 -16.035 3.078 1.00 96.19 178 ARG A O 1
ATOM 1441 N N . ASN A 1 179 ? 5.572 -15.685 2.641 1.00 97.62 179 ASN A N 1
ATOM 1442 C CA . ASN A 1 179 ? 5.886 -15.163 3.969 1.00 97.62 179 ASN A CA 1
ATOM 1443 C C . ASN A 1 179 ? 5.319 -13.752 4.147 1.00 97.62 179 ASN A C 1
ATOM 1445 O O . ASN A 1 179 ? 4.678 -13.487 5.169 1.00 97.62 179 ASN A O 1
ATOM 1449 N N . GLY A 1 180 ? 5.506 -12.883 3.148 1.00 96.38 180 GLY A N 1
ATOM 1450 C CA . GLY A 1 180 ? 4.896 -11.556 3.108 1.00 96.38 180 GLY A CA 1
ATOM 1451 C C . GLY A 1 180 ? 3.375 -11.632 3.113 1.00 96.38 180 GLY A C 1
ATOM 1452 O O . GLY A 1 180 ? 2.743 -11.029 3.981 1.00 96.38 180 GLY A O 1
ATOM 1453 N N . ALA A 1 181 ? 2.782 -12.470 2.255 1.00 96.38 181 ALA A N 1
ATOM 1454 C CA . ALA A 1 181 ? 1.335 -12.684 2.220 1.00 96.38 181 ALA A CA 1
ATOM 1455 C C . ALA A 1 181 ? 0.801 -13.117 3.596 1.00 96.38 181 ALA A C 1
ATOM 1457 O O . ALA A 1 181 ? -0.100 -12.487 4.149 1.00 96.38 181 ALA A O 1
ATOM 1458 N N . ALA A 1 182 ? 1.422 -14.118 4.230 1.00 97.31 182 ALA A N 1
ATOM 1459 C CA . ALA A 1 182 ? 1.015 -14.569 5.559 1.00 97.31 182 ALA A CA 1
ATOM 1460 C C . ALA A 1 182 ? 1.138 -13.467 6.630 1.00 97.31 182 ALA A C 1
ATOM 1462 O O . ALA A 1 182 ? 0.310 -13.399 7.541 1.00 97.31 182 ALA A O 1
ATOM 1463 N N . ALA A 1 183 ? 2.158 -12.607 6.553 1.00 97.62 183 ALA A N 1
ATOM 1464 C CA . ALA A 1 183 ? 2.301 -11.467 7.456 1.00 97.62 183 ALA A CA 1
ATOM 1465 C C . ALA A 1 183 ? 1.193 -10.424 7.244 1.00 97.62 183 ALA A C 1
ATOM 1467 O O . ALA A 1 183 ? 0.581 -9.985 8.222 1.00 97.62 183 ALA A O 1
ATOM 1468 N N . HIS A 1 184 ? 0.884 -10.088 5.991 1.00 97.38 184 HIS A N 1
ATOM 1469 C CA . HIS A 1 184 ? -0.182 -9.150 5.649 1.00 97.38 184 HIS A CA 1
ATOM 1470 C C . HIS A 1 184 ? -1.569 -9.682 6.035 1.00 97.38 184 HIS A C 1
ATOM 1472 O O . HIS A 1 184 ? -2.336 -8.939 6.646 1.00 97.38 184 HIS A O 1
ATOM 1478 N N . VAL A 1 185 ? -1.860 -10.973 5.829 1.00 97.00 185 VAL A N 1
ATOM 1479 C CA . VAL A 1 185 ? -3.106 -11.612 6.299 1.00 97.00 185 VAL A CA 1
ATOM 1480 C C . VAL A 1 185 ? -3.247 -11.522 7.819 1.00 97.00 185 VAL A C 1
ATOM 1482 O O . VAL A 1 185 ? -4.320 -11.180 8.319 1.00 97.00 185 VAL A O 1
ATOM 1485 N N . ARG A 1 186 ? -2.177 -11.793 8.581 1.00 97.75 186 ARG A N 1
ATOM 1486 C CA . ARG A 1 186 ? -2.211 -11.661 10.050 1.00 97.75 186 ARG A CA 1
ATOM 1487 C C . ARG A 1 186 ? -2.487 -10.221 10.483 1.00 97.75 186 ARG A C 1
ATOM 1489 O O . ARG A 1 186 ? -3.321 -10.007 11.361 1.00 97.75 186 ARG A O 1
ATOM 1496 N N . GLY A 1 187 ? -1.819 -9.247 9.862 1.00 96.06 187 GLY A N 1
ATOM 1497 C CA . GLY A 1 187 ? -2.042 -7.825 10.136 1.00 96.06 187 GLY A CA 1
ATOM 1498 C C . GLY A 1 187 ? -3.471 -7.387 9.808 1.00 96.06 187 GLY A C 1
ATOM 1499 O O . GLY A 1 187 ? -4.134 -6.763 10.6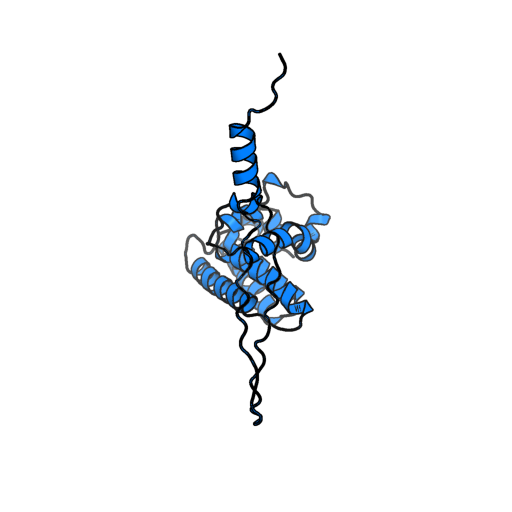33 1.00 96.06 187 GLY A O 1
ATOM 1500 N N . MET A 1 188 ? -3.980 -7.791 8.645 1.00 96.06 188 MET A N 1
ATOM 1501 C CA . MET A 1 188 ? -5.349 -7.517 8.212 1.00 96.06 188 MET A CA 1
ATOM 1502 C C . MET A 1 188 ? -6.380 -8.115 9.172 1.00 96.06 188 MET A C 1
ATOM 1504 O O . MET A 1 188 ? -7.277 -7.403 9.619 1.00 96.06 188 MET A O 1
ATOM 1508 N N . ARG A 1 189 ? -6.227 -9.390 9.557 1.00 96.81 189 ARG A N 1
ATOM 1509 C CA . ARG A 1 189 ? -7.102 -10.034 10.547 1.00 96.81 189 ARG A CA 1
ATOM 1510 C C . ARG A 1 189 ? -7.118 -9.253 11.859 1.00 96.81 189 ARG A C 1
ATOM 1512 O O . ARG A 1 189 ? -8.189 -9.004 12.403 1.00 96.81 189 ARG A O 1
ATOM 1519 N N . ARG A 1 190 ? -5.950 -8.803 12.325 1.00 97.31 190 ARG A N 1
ATOM 1520 C CA . ARG A 1 190 ? -5.847 -8.006 13.549 1.00 97.31 190 ARG A CA 1
ATOM 1521 C C . ARG A 1 190 ? -6.588 -6.669 13.444 1.00 97.31 190 ARG A C 1
ATOM 1523 O O . ARG A 1 190 ? -7.275 -6.297 14.390 1.00 97.31 190 ARG A O 1
ATOM 1530 N N . ILE A 1 191 ? -6.477 -5.964 12.317 1.00 96.75 191 ILE A N 1
ATOM 1531 C CA . ILE A 1 191 ? -7.222 -4.716 12.073 1.00 96.75 191 ILE A CA 1
ATOM 1532 C C . ILE A 1 191 ? -8.733 -4.981 12.103 1.00 96.75 191 ILE A C 1
ATOM 1534 O O . ILE A 1 191 ? -9.469 -4.260 12.774 1.00 96.75 191 ILE A O 1
ATOM 1538 N N . VAL A 1 192 ? -9.194 -6.041 11.430 1.00 96.88 192 VAL A N 1
ATOM 1539 C CA . VAL A 1 192 ? -10.614 -6.429 11.397 1.00 96.88 192 VAL A CA 1
ATOM 1540 C C . VAL A 1 192 ? -11.138 -6.735 12.801 1.00 96.88 192 VAL A C 1
ATOM 1542 O O . VAL A 1 192 ? -12.200 -6.245 13.175 1.00 96.88 192 VAL A O 1
ATOM 1545 N N . GLU A 1 193 ? -10.392 -7.496 13.601 1.00 97.69 193 GLU A N 1
ATOM 1546 C CA . GLU A 1 193 ? -10.746 -7.791 14.995 1.00 97.69 193 GLU A CA 1
ATOM 1547 C C . GLU A 1 193 ? -10.858 -6.517 15.839 1.00 97.69 193 GLU A C 1
ATOM 1549 O O . GLU A 1 193 ? -11.864 -6.313 16.518 1.00 97.69 193 GLU A O 1
ATOM 1554 N N . LEU A 1 194 ? -9.854 -5.636 15.768 1.00 96.81 194 LEU A N 1
ATOM 1555 C CA . LEU A 1 194 ? -9.823 -4.381 16.527 1.00 96.81 194 LEU A CA 1
ATOM 1556 C C . LEU A 1 194 ? -10.969 -3.435 16.162 1.00 96.81 194 LEU A C 1
ATOM 1558 O O . LEU A 1 194 ? -11.422 -2.663 17.004 1.00 96.81 194 LEU A O 1
ATOM 1562 N N . ARG A 1 195 ? -11.456 -3.510 14.924 1.00 95.69 195 ARG A N 1
ATOM 1563 C CA . ARG A 1 195 ? -12.565 -2.692 14.432 1.00 95.69 195 ARG A CA 1
ATOM 1564 C C . ARG A 1 195 ? -13.952 -3.261 14.767 1.00 95.69 195 ARG A C 1
ATOM 1566 O O . ARG A 1 195 ? -14.961 -2.625 14.469 1.00 95.69 195 ARG A O 1
ATOM 1573 N N . GLY A 1 196 ? -14.016 -4.430 15.409 1.00 96.81 196 GLY A N 1
ATOM 1574 C CA . GLY A 1 196 ? -15.269 -5.077 15.808 1.00 96.81 196 GLY A CA 1
ATOM 1575 C C . GLY A 1 196 ? -15.768 -6.151 14.837 1.00 96.81 196 GLY A C 1
ATOM 1576 O O . GLY A 1 196 ? -16.950 -6.487 14.849 1.00 96.81 196 GLY A O 1
ATOM 1577 N N . GLY A 1 197 ? -14.883 -6.706 14.007 1.00 97.00 197 GLY A N 1
ATOM 1578 C CA . GLY A 1 197 ? -15.186 -7.792 13.077 1.00 97.00 197 GLY A CA 1
ATOM 1579 C C . GLY A 1 197 ? -15.572 -7.317 11.675 1.00 97.00 197 GLY A C 1
ATOM 1580 O O . GLY A 1 197 ? -15.694 -6.131 11.396 1.00 97.00 197 GLY A O 1
ATOM 1581 N N . ILE A 1 198 ? -15.778 -8.266 10.759 1.00 96.38 198 ILE A N 1
ATOM 1582 C CA . ILE A 1 198 ? -15.931 -7.981 9.321 1.00 96.38 198 ILE A CA 1
ATOM 1583 C C . ILE A 1 198 ? -17.143 -7.098 8.974 1.00 96.38 198 ILE A C 1
ATOM 1585 O O . ILE A 1 198 ? -17.136 -6.376 7.975 1.00 96.38 198 ILE A O 1
ATOM 1589 N N . GLU A 1 199 ? -18.181 -7.100 9.812 1.00 96.00 199 GLU A N 1
ATOM 1590 C CA . GLU A 1 199 ? -19.366 -6.258 9.615 1.00 96.00 199 GLU A CA 1
ATOM 1591 C C . GLU A 1 199 ? -19.087 -4.762 9.808 1.00 96.00 199 GLU A C 1
ATOM 1593 O O . GLU A 1 199 ? -19.841 -3.931 9.294 1.00 96.00 199 GLU A O 1
ATOM 1598 N N . SER A 1 200 ? -17.962 -4.393 10.432 1.00 95.69 200 SER A N 1
ATOM 1599 C CA . SER A 1 200 ? -17.519 -2.997 10.526 1.00 95.69 200 SER A CA 1
ATOM 1600 C C . SER A 1 200 ? -17.160 -2.375 9.168 1.00 95.69 200 SER A C 1
ATOM 1602 O O . SER A 1 200 ? -16.925 -1.169 9.097 1.00 95.69 200 SER A O 1
ATOM 1604 N N . PHE A 1 201 ? -17.095 -3.182 8.100 1.00 93.62 201 PHE A N 1
ATOM 1605 C CA . PHE A 1 201 ? -16.812 -2.760 6.724 1.00 93.62 201 PHE A CA 1
ATOM 1606 C C . PHE A 1 201 ? -18.058 -2.726 5.826 1.00 93.62 201 PHE A C 1
ATOM 1608 O O . PHE A 1 201 ? -17.943 -2.537 4.619 1.00 93.62 201 PHE A O 1
ATOM 1615 N N . ARG A 1 202 ? -19.270 -2.901 6.372 1.00 91.00 202 ARG A N 1
ATOM 1616 C CA . ARG A 1 202 ? -20.518 -2.944 5.579 1.00 91.00 202 ARG A CA 1
ATOM 1617 C C . ARG A 1 202 ? -20.788 -1.689 4.735 1.00 91.00 202 ARG A C 1
ATOM 1619 O O . ARG A 1 202 ? -21.483 -1.778 3.730 1.00 91.00 202 ARG A O 1
ATOM 1626 N N . HIS A 1 203 ? -20.258 -0.532 5.138 1.00 88.69 203 HIS A N 1
ATOM 1627 C CA . HIS A 1 203 ? -20.357 0.729 4.389 1.00 88.69 203 HIS A CA 1
ATOM 1628 C C . HIS A 1 203 ? -19.460 0.740 3.144 1.00 88.69 203 HIS A C 1
ATOM 1630 O O . HIS A 1 203 ? -19.712 1.513 2.225 1.00 88.69 203 HIS A O 1
ATOM 1636 N N . ASN A 1 204 ? -18.443 -0.124 3.103 1.00 88.81 204 ASN A N 1
ATOM 1637 C CA . ASN A 1 204 ? -17.481 -0.252 2.017 1.00 88.81 204 ASN A CA 1
ATOM 1638 C C . ASN A 1 204 ? -17.432 -1.705 1.528 1.00 88.81 204 ASN A C 1
ATOM 1640 O O . ASN A 1 204 ? -16.500 -2.463 1.808 1.00 88.81 204 ASN A O 1
ATOM 1644 N N . LEU A 1 205 ? -18.478 -2.100 0.797 1.00 85.88 205 LEU A N 1
ATOM 1645 C CA . LEU A 1 205 ? -18.659 -3.480 0.348 1.00 85.88 205 LEU A CA 1
ATOM 1646 C C . LEU A 1 205 ? -17.477 -3.990 -0.487 1.00 85.88 205 LEU A C 1
ATOM 1648 O O . LEU A 1 205 ? -17.097 -5.149 -0.353 1.00 85.88 205 LEU A O 1
ATOM 1652 N N . GLN A 1 206 ? -16.870 -3.135 -1.310 1.00 84.50 206 GLN A N 1
ATOM 1653 C CA . GLN A 1 206 ? -15.732 -3.530 -2.134 1.00 84.50 206 GLN A CA 1
ATOM 1654 C C . GLN A 1 206 ? -14.515 -3.897 -1.277 1.00 84.50 206 GLN A C 1
ATOM 1656 O O . GLN A 1 206 ? -13.893 -4.935 -1.502 1.00 84.50 206 GLN A O 1
ATOM 1661 N N . LEU A 1 207 ? -14.188 -3.081 -0.270 1.00 89.44 207 LEU A N 1
ATOM 1662 C CA . LEU A 1 207 ? -13.117 -3.407 0.669 1.00 89.44 207 LEU A CA 1
ATOM 1663 C C . LEU A 1 207 ? -13.462 -4.664 1.482 1.00 89.44 207 LEU A C 1
ATOM 1665 O O . LEU A 1 207 ? -12.619 -5.546 1.612 1.00 89.44 207 LEU A O 1
ATOM 1669 N N . LYS A 1 208 ? -14.713 -4.794 1.949 1.00 91.69 208 LYS A N 1
ATOM 1670 C CA . LYS A 1 208 ? -15.193 -5.984 2.673 1.00 91.69 208 LYS A CA 1
ATOM 1671 C C . LYS A 1 208 ? -14.978 -7.269 1.866 1.00 91.69 208 LYS A C 1
ATOM 1673 O O . LYS A 1 208 ? -14.419 -8.227 2.387 1.00 91.69 208 LYS A O 1
ATOM 1678 N N . VAL A 1 209 ? -15.379 -7.282 0.594 1.00 88.62 209 VAL A N 1
ATOM 1679 C CA . VAL A 1 209 ? -15.212 -8.441 -0.301 1.00 88.62 209 VAL A CA 1
ATOM 1680 C C . VAL A 1 209 ? -13.738 -8.813 -0.463 1.00 88.62 209 VAL A C 1
ATOM 1682 O O . VAL A 1 209 ? -13.405 -9.993 -0.444 1.00 88.62 209 VAL A O 1
ATOM 1685 N N . LYS A 1 210 ? -12.851 -7.820 -0.579 1.00 88.50 210 LYS A N 1
ATOM 1686 C CA . LYS A 1 210 ? -11.410 -8.048 -0.751 1.00 88.50 210 LYS A CA 1
ATOM 1687 C C . LYS A 1 210 ? -10.724 -8.547 0.523 1.00 88.50 210 LYS A C 1
ATOM 1689 O O . LYS A 1 210 ? -9.768 -9.299 0.419 1.00 88.50 210 LYS A O 1
ATOM 1694 N N . ILE A 1 211 ? -11.227 -8.178 1.702 1.00 92.25 211 ILE A N 1
ATOM 1695 C CA . ILE A 1 211 ? -10.761 -8.720 2.990 1.00 92.25 211 ILE A CA 1
ATOM 1696 C C . ILE A 1 211 ? -11.162 -10.194 3.159 1.00 92.25 211 ILE A C 1
ATOM 1698 O O . ILE A 1 211 ? -10.427 -10.962 3.771 1.00 92.25 211 ILE A O 1
ATOM 1702 N N . CYS A 1 212 ? -12.339 -10.583 2.659 1.00 88.12 212 CYS A N 1
ATOM 1703 C CA . CYS A 1 212 ? -12.875 -11.944 2.795 1.00 88.12 212 CYS A CA 1
ATOM 1704 C C . CYS A 1 212 ? -12.322 -12.954 1.782 1.00 88.12 212 CYS A C 1
ATOM 1706 O O . CYS A 1 212 ? -12.753 -14.109 1.796 1.00 88.12 212 CYS A O 1
ATOM 1708 N N . ARG A 1 213 ? -11.470 -12.504 0.865 1.00 72.62 213 ARG A N 1
ATOM 1709 C CA . ARG A 1 213 ? -10.881 -13.335 -0.177 1.00 72.62 213 ARG A CA 1
ATOM 1710 C C . ARG A 1 213 ? -9.749 -14.185 0.396 1.00 72.62 213 ARG A C 1
ATOM 1712 O O . ARG A 1 213 ? -9.654 -15.349 -0.047 1.00 72.62 213 ARG A O 1
#

InterPro domains:
  IPR021858 Fungal transcription factor [PF11951] (103-201)

Radius of gyration: 26.06 Å; chains: 1; bounding box: 70×60×66 Å

Foldseek 3Di:
DDDDDDPVVVVVVVVVVCVPVPPDPDDDDDDDDDDDDDDDDDDPPPDPPPPQDQDPVLVVAAFQDDDDSVLNSLVVCCVVPVVCVLCVCCVVDPDDPVQPCLVVCRRRPQLSVLLSQLLSQVVVCVVVVHRDPSNVVSVVSNVVSLVVQCVDPVRVLDLSSLVSLLSQLSSCVVVVVPVSNVVSLVSNVVSQVVCPHLVSCVSPVSSSVSNVD